Protein AF-A0A7W6N0M0-F1 (afdb_monomer)

Sequence (242 aa):
MKNCAFVLLFIIFCWGCSNMEVGVEEDVFSATGMNLPIEDLTVEDILLEGAPEELVRATKKVLGSRMGKILLRELKNRYPNGPFIRFHFFGKIDEDGEIVDEAGEMRYYGMGVIGYNRNALRLKTNEELLFHEFFHVFQTGDLKPQKSRNNELEAYLAQYIYGESKQTTIVNTEFTIALGVLANDLRKNSLTEKEMDLFYQNYNAALILLEIMPEYSGEGWYSIRLNKGENPFPNLMKLMKS

pLDDT: mean 81.69, std 21.71, range [24.55, 98.19]

Mean predicted aligned error: 10.37 Å

Nearest PDB structures (foldseek):
  4gf1-assembly1_A  TM=2.602E-01  e=2.338E-01  Bacillus cereus
  4gf1-assembly2_B  TM=2.367E-01  e=1.976E-01  Bacillus cereus
  4fxq-assembly2_B  TM=2.397E-01  e=7.574E-01  Bacillus cereus

Secondary structure (DSSP, 8-state):
------------------------------TTS----TT---STTTBPTT--HHHHHHHHHHHHSHHHHHHHHHHHHH--SS--BEEEE---B-TTS-B--SS--EEE-STTEEEE-HHHHH-TTHHHHHHHHHHHHHHHTTSPPP-BHHHHHHHHHHHHHH-SS---TTS-HHHHHHHHHHHHHHTSS---HHHHHHHHHHHHHHHHHHHTSGGGSSTT-B-PPP-TTS-S-HHHHHHHH-

Radius of gyration: 22.27 Å; Cα contacts (8 Å, |Δi|>4): 277; chains: 1; bounding box: 77×43×76 Å

Organism: NCBI:txid1472416

Foldseek 3Di:
DDDDDDDDDDDDDDDDDDDDPPDPPPPPPPPPQPPDPLPPDALFQAEDPPPDPLVNVLLVVLSVDPLSSLLSVLLCSVVVPTHFAYEDEDFDADPVRDTDDPFWAWDAFFRRYIYTYPRLSVDPVVSLRVQLNSLQCLVAPRDGDALELLSSLLSLLSSCLRDPVLDDGQADPVLSVLSVLLNVLVPDPDDDPVRLQVNLVSVVVSSVSQCPRPVSVDPRHDYDRDDPPDDSRVSSVVSVVD

Solvent-accessible surface area (backbone atoms only — not comparable to full-atom values): 14800 Å² total; per-residue (Å²): 140,78,92,78,84,83,81,85,81,83,82,78,83,82,80,76,94,74,80,84,75,86,70,80,76,76,77,77,73,70,91,76,66,80,84,72,60,94,83,72,79,53,62,69,51,42,39,37,89,86,58,54,69,57,57,53,53,23,48,50,54,34,53,71,35,75,69,40,32,51,52,54,47,56,46,35,68,76,41,73,92,44,41,59,36,41,74,43,83,70,58,49,63,49,99,86,71,45,78,68,64,89,64,52,43,70,45,59,63,24,64,39,32,34,35,34,29,73,49,24,63,68,41,95,59,35,34,39,56,49,48,27,38,53,42,48,41,65,73,45,46,63,43,63,69,71,54,38,46,53,58,51,53,40,29,51,41,48,26,48,69,70,33,87,81,66,74,56,92,89,60,58,72,70,51,49,51,44,42,52,54,53,54,55,59,69,70,45,96,71,72,53,72,71,53,44,56,49,48,47,51,50,51,52,50,42,48,53,55,43,50,74,34,79,93,51,52,50,92,79,50,46,74,81,87,71,59,97,91,60,77,83,44,62,61,58,55,51,60,77,74,107

Structure (mmCIF, N/CA/C/O backbone):
data_AF-A0A7W6N0M0-F1
#
_entry.id   AF-A0A7W6N0M0-F1
#
loop_
_atom_site.group_PDB
_atom_site.id
_atom_site.type_symbol
_atom_site.label_atom_id
_atom_site.label_alt_id
_atom_site.label_comp_id
_atom_site.label_asym_id
_atom_site.label_entity_id
_atom_site.label_seq_id
_atom_site.pdbx_PDB_ins_code
_atom_site.Cartn_x
_atom_site.Cartn_y
_atom_site.Cartn_z
_atom_site.occupancy
_atom_site.B_iso_or_equiv
_atom_site.auth_seq_id
_atom_site.auth_comp_id
_atom_site.auth_asym_id
_atom_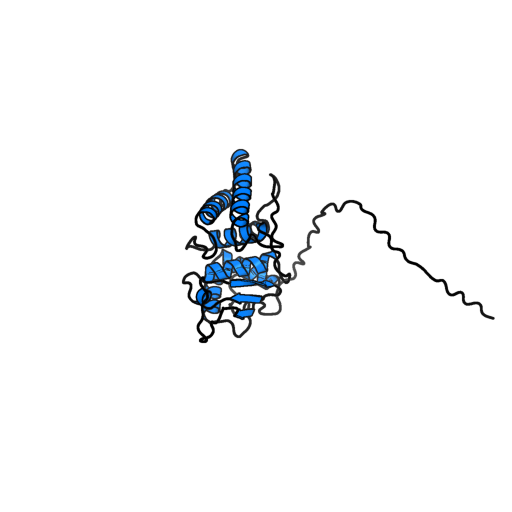site.auth_atom_id
_atom_site.pdbx_PDB_model_num
ATOM 1 N N . MET A 1 1 ? -53.516 3.480 -52.086 1.00 37.53 1 MET A N 1
ATOM 2 C CA . MET A 1 1 ? -52.543 2.448 -51.652 1.00 37.53 1 MET A CA 1
ATOM 3 C C . MET A 1 1 ? -51.170 3.108 -51.661 1.00 37.53 1 MET A C 1
ATOM 5 O O . MET A 1 1 ? -50.804 3.584 -52.718 1.00 37.53 1 MET A O 1
ATOM 9 N N . LYS A 1 2 ? -50.385 3.281 -50.600 1.00 39.28 2 LYS A N 1
ATOM 10 C CA . LYS A 1 2 ? -50.443 2.936 -49.175 1.00 39.28 2 LYS A CA 1
ATOM 11 C C . LYS A 1 2 ? -49.981 4.189 -48.408 1.00 39.28 2 LYS A C 1
ATOM 13 O O . LYS A 1 2 ? -49.024 4.828 -48.829 1.00 39.28 2 LYS A O 1
ATOM 18 N N . ASN A 1 3 ? -50.650 4.511 -47.305 1.00 38.16 3 ASN A N 1
ATOM 19 C CA . ASN A 1 3 ? -50.148 5.455 -46.311 1.00 38.16 3 ASN A CA 1
ATOM 20 C C . ASN A 1 3 ? -49.021 4.773 -45.529 1.00 38.16 3 ASN A C 1
ATOM 22 O O . ASN A 1 3 ? -49.251 3.701 -44.972 1.00 38.16 3 ASN A O 1
ATOM 26 N N . CYS A 1 4 ? -47.854 5.404 -45.432 1.00 36.34 4 CYS A N 1
ATOM 27 C CA . CYS A 1 4 ? -46.883 5.102 -44.384 1.00 36.34 4 CYS A CA 1
ATOM 28 C C . CYS A 1 4 ? -46.519 6.418 -43.701 1.00 36.34 4 CYS A C 1
ATOM 30 O O . CYS A 1 4 ? -45.754 7.223 -44.224 1.00 36.34 4 CYS A O 1
ATOM 32 N N . ALA A 1 5 ? -47.148 6.637 -42.548 1.00 34.03 5 ALA A N 1
ATOM 33 C CA . ALA A 1 5 ? -46.802 7.689 -41.612 1.00 34.03 5 ALA A CA 1
ATOM 34 C C . ALA A 1 5 ? -45.402 7.413 -41.045 1.00 34.03 5 ALA A C 1
ATOM 36 O O . ALA A 1 5 ? -45.162 6.343 -40.490 1.00 34.03 5 ALA A O 1
ATOM 37 N N . PHE A 1 6 ? -44.491 8.376 -41.176 1.00 34.56 6 PHE A N 1
ATOM 38 C CA . PHE A 1 6 ? -43.257 8.406 -40.399 1.00 34.56 6 PHE A CA 1
ATOM 39 C C . PHE A 1 6 ? -43.541 9.174 -39.108 1.00 34.56 6 PHE A C 1
ATOM 41 O O . PHE A 1 6 ? -43.734 10.388 -39.120 1.00 34.56 6 PHE A O 1
ATOM 48 N N . VAL A 1 7 ? -43.620 8.446 -37.997 1.00 37.78 7 VAL A N 1
ATOM 49 C CA . VAL A 1 7 ? -43.702 9.016 -36.650 1.00 37.78 7 VAL A CA 1
ATOM 50 C C . VAL A 1 7 ? -42.284 9.402 -36.228 1.00 37.78 7 VAL A C 1
ATOM 52 O O . VAL A 1 7 ? -41.438 8.532 -36.043 1.00 37.78 7 VAL A O 1
ATOM 55 N N . LEU A 1 8 ? -42.018 10.704 -36.089 1.00 32.09 8 LEU A N 1
ATOM 56 C CA . LEU A 1 8 ? -40.846 11.204 -35.368 1.00 32.09 8 LEU A CA 1
ATOM 57 C C . LEU A 1 8 ? -41.099 11.032 -33.866 1.00 32.09 8 LEU A C 1
ATOM 59 O O . LEU A 1 8 ? -41.954 11.715 -33.304 1.00 32.09 8 LEU A O 1
ATOM 63 N N . LEU A 1 9 ? -40.357 10.136 -33.216 1.00 28.52 9 LEU A N 1
ATOM 64 C CA . LEU A 1 9 ? -40.344 10.021 -31.760 1.00 28.52 9 LEU A CA 1
ATOM 65 C C . LEU A 1 9 ? -39.163 10.837 -31.210 1.00 28.52 9 LEU A C 1
ATOM 67 O O . LEU A 1 9 ? -38.008 10.433 -31.324 1.00 28.52 9 LEU A O 1
ATOM 71 N N . PHE A 1 10 ? -39.456 11.997 -30.623 1.00 29.19 10 PHE A N 1
ATOM 72 C CA . PHE A 1 10 ? -38.530 12.705 -29.741 1.00 29.19 10 PHE A CA 1
ATOM 73 C C . PHE A 1 10 ? -38.537 12.000 -28.382 1.00 29.19 10 PHE A C 1
ATOM 75 O O . PHE A 1 10 ? -39.545 12.043 -27.680 1.00 29.19 10 PHE A O 1
ATOM 82 N N . ILE A 1 11 ? -37.427 11.370 -27.993 1.00 34.09 11 ILE A N 1
ATOM 83 C CA . ILE A 1 11 ? -37.225 10.942 -26.604 1.00 34.09 11 ILE A CA 1
ATOM 84 C C . ILE A 1 11 ? -36.386 12.013 -25.913 1.00 34.09 11 ILE A C 1
ATOM 86 O O . ILE A 1 11 ? -35.167 12.071 -26.046 1.00 34.09 11 ILE A O 1
ATOM 90 N N . ILE A 1 12 ? -37.085 12.883 -25.190 1.00 33.19 12 ILE A N 1
ATOM 91 C CA . ILE A 1 12 ? -36.522 13.762 -24.170 1.00 33.19 12 ILE A CA 1
ATOM 92 C C . ILE A 1 12 ? -36.330 12.890 -22.927 1.00 33.19 12 ILE A C 1
ATOM 94 O O . ILE A 1 12 ? -37.309 12.524 -22.280 1.00 33.19 12 ILE A O 1
ATOM 98 N N . PHE A 1 13 ? -35.090 12.541 -22.582 1.00 27.55 13 PHE A N 1
ATOM 99 C CA . PHE A 1 13 ? -34.806 12.007 -21.251 1.00 27.55 13 PHE A CA 1
ATOM 100 C C . PHE A 1 13 ? -34.618 13.173 -20.280 1.00 27.55 13 PHE A C 1
ATOM 102 O O . PHE A 1 13 ? -33.526 13.705 -20.104 1.00 27.55 13 PHE A O 1
ATOM 109 N N . CYS A 1 14 ? -35.723 13.562 -19.647 1.00 27.94 14 CYS A N 1
ATOM 110 C CA . CYS A 1 14 ? -35.696 14.197 -18.339 1.00 27.94 14 CYS A CA 1
ATOM 111 C C . CYS A 1 14 ? -35.177 13.163 -17.331 1.00 27.94 14 CYS A C 1
ATOM 113 O O . CYS A 1 14 ? -35.873 12.188 -17.059 1.00 27.94 14 CYS A O 1
ATOM 115 N N . TRP A 1 15 ? -33.989 13.367 -16.766 1.00 28.75 15 TRP A N 1
ATOM 116 C CA . TRP A 1 15 ? -33.630 12.753 -15.487 1.00 28.75 15 TRP A CA 1
ATOM 117 C C . TRP A 1 15 ? -33.605 13.854 -14.437 1.00 28.75 15 TRP A C 1
ATOM 119 O O . TRP A 1 15 ? -32.764 14.750 -14.457 1.00 28.75 15 TRP A O 1
ATOM 129 N N . GLY A 1 16 ? -34.629 13.816 -13.588 1.00 24.55 16 GLY A N 1
ATOM 130 C CA . GLY A 1 16 ? -34.748 14.648 -12.407 1.00 24.55 16 GLY A CA 1
ATOM 131 C C . GLY A 1 16 ? -33.825 14.165 -11.295 1.00 24.55 16 GLY A C 1
ATOM 132 O O . GLY A 1 16 ? -33.469 12.992 -11.206 1.00 24.55 16 GLY A O 1
ATOM 133 N N . CYS A 1 17 ? -33.467 15.106 -10.432 1.00 33.44 17 CYS A N 1
ATOM 134 C CA . CYS A 1 17 ? -32.881 14.842 -9.133 1.00 33.44 17 CYS A CA 1
ATOM 135 C C . CYS A 1 17 ? -33.869 14.059 -8.257 1.00 33.44 17 CYS A C 1
ATOM 137 O O . CYS A 1 17 ? -34.920 14.589 -7.899 1.00 33.44 17 CYS A O 1
ATOM 139 N N . SER A 1 18 ? -33.492 12.851 -7.844 1.00 27.30 18 SER A N 1
ATOM 140 C CA . SER A 1 18 ? -33.951 12.250 -6.589 1.00 27.30 18 SER A CA 1
ATOM 141 C C . SER A 1 18 ? -33.005 11.123 -6.170 1.00 27.30 18 SER A C 1
ATOM 143 O O . SER A 1 18 ? -32.873 10.139 -6.887 1.00 27.30 18 SER A O 1
ATOM 145 N N . ASN A 1 19 ? -32.365 11.320 -5.015 1.00 28.20 19 ASN A N 1
ATOM 146 C CA . ASN A 1 19 ? 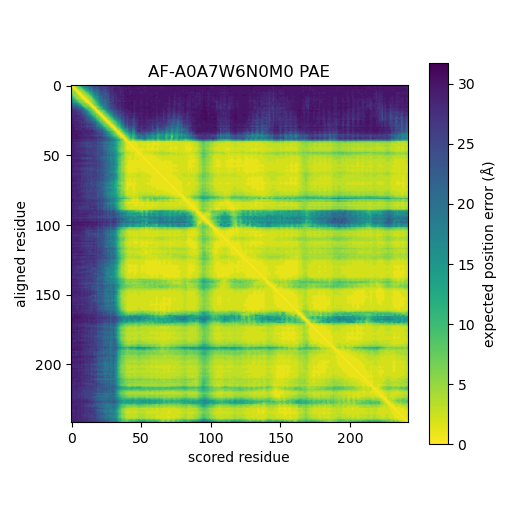-31.839 10.337 -4.063 1.00 28.20 19 ASN A CA 1
ATOM 147 C C . ASN A 1 19 ? -31.191 9.062 -4.624 1.00 28.20 19 ASN A C 1
ATOM 149 O O . ASN A 1 19 ? -31.863 8.064 -4.863 1.00 28.20 19 ASN A O 1
ATOM 153 N N . MET A 1 20 ? -29.858 9.055 -4.682 1.00 27.14 20 MET A N 1
ATOM 154 C CA . MET A 1 20 ? -29.100 7.807 -4.673 1.00 27.14 20 MET A CA 1
ATOM 155 C C . MET A 1 20 ? -28.929 7.380 -3.211 1.00 27.14 20 MET A C 1
ATOM 157 O O . MET A 1 20 ? -27.975 7.769 -2.540 1.00 27.14 20 MET A O 1
ATOM 161 N N . GLU A 1 21 ? -29.912 6.639 -2.695 1.00 27.66 21 GLU A N 1
ATOM 162 C CA . GLU A 1 21 ? -29.660 5.720 -1.587 1.00 27.66 21 GLU A CA 1
ATOM 163 C C . GLU A 1 21 ? -28.562 4.767 -2.062 1.00 27.66 21 GLU A C 1
ATOM 165 O O . GLU A 1 21 ? -28.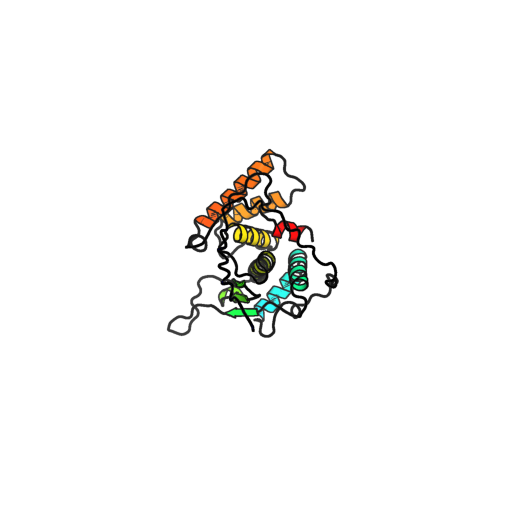718 4.075 -3.068 1.00 27.66 21 GLU A O 1
ATOM 170 N N . VAL A 1 22 ? -27.416 4.793 -1.385 1.00 32.69 22 VAL A N 1
ATOM 171 C CA . VAL A 1 22 ? -26.316 3.859 -1.619 1.00 32.69 22 VAL A CA 1
ATOM 172 C C . VAL A 1 22 ? -26.775 2.500 -1.095 1.00 32.69 22 VAL A C 1
ATOM 174 O O . VAL A 1 22 ? -26.506 2.118 0.041 1.00 32.69 22 VAL A O 1
ATOM 177 N N . GLY A 1 23 ? -27.552 1.801 -1.919 1.00 26.83 23 GLY A N 1
ATOM 178 C CA . GLY A 1 23 ? -27.756 0.372 -1.801 1.00 26.83 23 GLY A CA 1
ATOM 179 C C . GLY A 1 23 ? -26.425 -0.301 -2.095 1.00 26.83 23 GLY A C 1
ATOM 180 O O . GLY A 1 23 ? -25.856 -0.126 -3.169 1.00 26.83 23 GLY A O 1
ATOM 181 N N . VAL A 1 24 ? -25.911 -1.024 -1.107 1.00 34.94 24 VAL A N 1
ATOM 182 C CA . VAL A 1 24 ? -24.826 -1.982 -1.291 1.00 34.94 24 VAL A CA 1
ATOM 183 C C . VAL A 1 24 ? -25.324 -3.001 -2.313 1.00 34.94 24 VAL A C 1
ATOM 185 O O . VAL A 1 24 ? -26.137 -3.862 -1.980 1.00 34.94 24 VAL A O 1
ATOM 188 N N . GLU A 1 25 ? -24.884 -2.887 -3.565 1.00 30.25 25 GLU A N 1
ATOM 189 C CA . GLU A 1 25 ? -24.885 -4.042 -4.452 1.00 30.25 25 GLU A CA 1
ATOM 190 C C . GLU A 1 25 ? -23.876 -5.020 -3.848 1.00 30.25 25 GLU A C 1
ATOM 192 O O . GLU A 1 25 ? -22.661 -4.828 -3.909 1.00 30.25 25 GLU A O 1
ATOM 197 N N . GLU A 1 26 ? -24.397 -6.029 -3.150 1.00 32.31 26 GLU A N 1
ATOM 198 C CA . GLU A 1 26 ? -23.645 -7.237 -2.860 1.00 32.31 26 GLU A CA 1
ATOM 199 C C . GLU A 1 26 ? -23.231 -7.826 -4.209 1.00 32.31 26 GLU A C 1
ATOM 201 O O . GLU A 1 26 ? -24.021 -8.491 -4.881 1.00 32.31 26 GLU A O 1
ATOM 206 N N . ASP A 1 27 ? -21.989 -7.565 -4.614 1.00 34.47 27 ASP A N 1
ATOM 207 C CA . ASP A 1 27 ? -21.327 -8.360 -5.634 1.00 34.47 27 ASP A CA 1
ATOM 208 C C . ASP A 1 27 ? -21.371 -9.814 -5.157 1.00 34.47 27 ASP A C 1
ATOM 210 O O . ASP A 1 27 ? -20.613 -10.248 -4.280 1.00 34.47 27 ASP A O 1
ATOM 214 N N . VAL A 1 28 ? -22.307 -10.571 -5.726 1.00 31.50 28 VAL A N 1
ATOM 215 C CA . VAL A 1 28 ? -22.366 -12.021 -5.623 1.00 31.50 28 VAL A CA 1
ATOM 216 C C . VAL A 1 28 ? -21.084 -12.537 -6.267 1.00 31.50 28 VAL A C 1
ATOM 218 O O . VAL A 1 28 ? -21.008 -12.745 -7.477 1.00 31.50 28 VAL A O 1
ATOM 221 N N . PHE A 1 29 ? -20.049 -12.728 -5.447 1.00 34.12 29 PHE A N 1
ATOM 222 C CA . PHE A 1 29 ? -18.873 -13.507 -5.802 1.00 34.12 29 PHE A CA 1
ATOM 223 C C . PHE A 1 29 ? -19.368 -14.880 -6.260 1.00 34.12 29 PHE A C 1
ATOM 225 O O . PHE A 1 29 ? -19.738 -15.725 -5.443 1.00 34.12 29 PHE A O 1
ATOM 232 N N . SER A 1 30 ? -19.416 -15.108 -7.576 1.00 33.72 30 SER A N 1
ATOM 233 C CA . SER A 1 30 ? -19.707 -16.435 -8.102 1.00 33.72 30 SER A CA 1
ATOM 234 C C . SER A 1 30 ? -18.579 -17.354 -7.630 1.00 33.72 30 SER A C 1
ATOM 236 O O . SER A 1 30 ? -17.418 -17.191 -8.020 1.00 33.72 30 SER A O 1
ATOM 238 N N . ALA A 1 31 ? -18.921 -18.284 -6.742 1.00 34.56 31 ALA A N 1
ATOM 239 C CA . ALA A 1 31 ? -18.031 -19.266 -6.137 1.00 34.56 31 ALA A CA 1
ATOM 240 C C . ALA A 1 31 ? -17.631 -20.371 -7.136 1.00 34.56 31 ALA A C 1
ATOM 242 O O . ALA A 1 31 ? -17.785 -21.560 -6.871 1.00 34.56 31 ALA A O 1
ATOM 243 N N . THR A 1 32 ? -17.134 -19.976 -8.307 1.00 38.88 32 THR A N 1
ATOM 244 C CA . THR A 1 32 ? -16.586 -20.873 -9.338 1.00 38.88 32 THR A CA 1
ATOM 245 C C . THR A 1 32 ? -15.176 -20.479 -9.783 1.00 38.88 32 THR A C 1
ATOM 247 O O . THR A 1 32 ? -14.670 -21.009 -10.767 1.00 38.88 32 THR A O 1
ATOM 250 N N . GLY A 1 33 ? -14.500 -19.599 -9.037 1.00 38.56 33 GLY A N 1
ATOM 251 C CA . GLY A 1 33 ? -13.045 -19.476 -9.111 1.00 38.56 33 GLY A CA 1
ATOM 252 C C . GLY A 1 33 ? -12.406 -20.660 -8.389 1.00 38.56 33 GLY A C 1
ATOM 253 O O . GLY A 1 33 ? -12.741 -20.920 -7.235 1.00 38.56 33 GLY A O 1
ATOM 254 N N . MET A 1 34 ? -11.538 -21.414 -9.066 1.00 40.78 34 MET A N 1
ATOM 255 C CA . MET A 1 34 ? -10.774 -22.500 -8.447 1.00 40.78 34 MET A CA 1
ATOM 256 C C . MET A 1 34 ? -10.111 -21.995 -7.163 1.00 40.78 34 MET A C 1
ATOM 258 O O . MET A 1 34 ? -9.305 -21.070 -7.208 1.00 40.78 34 MET A O 1
ATOM 262 N N . ASN A 1 35 ? -10.427 -22.617 -6.027 1.00 46.28 35 ASN A N 1
ATOM 263 C CA . ASN A 1 35 ? -9.664 -22.432 -4.799 1.00 46.28 35 ASN A CA 1
ATOM 264 C C . ASN A 1 35 ? -8.274 -23.036 -5.018 1.00 46.28 35 ASN A C 1
ATOM 266 O O . ASN A 1 35 ? -8.067 -24.221 -4.758 1.00 46.28 35 ASN A O 1
ATOM 270 N N . LEU A 1 36 ? -7.336 -22.238 -5.530 1.00 51.00 36 LEU A N 1
ATOM 271 C CA . LEU A 1 36 ? -5.924 -22.592 -5.497 1.00 51.00 36 LEU A CA 1
ATOM 272 C C . LEU A 1 36 ? -5.535 -22.807 -4.026 1.00 51.00 36 LEU A C 1
ATOM 274 O O . LEU A 1 36 ? -5.790 -21.924 -3.192 1.00 51.00 36 LEU A O 1
ATOM 278 N N . PRO A 1 37 ? -4.952 -23.964 -3.673 1.00 55.12 37 PRO A N 1
ATOM 279 C CA . PRO A 1 37 ? -4.349 -24.147 -2.366 1.00 55.12 37 PRO A CA 1
ATOM 280 C C . PRO A 1 37 ? -3.359 -23.007 -2.096 1.00 55.12 37 PRO A C 1
ATOM 282 O O . PRO A 1 37 ? -2.641 -22.558 -2.986 1.00 55.12 37 PRO A O 1
ATOM 285 N N . ILE A 1 38 ? -3.296 -22.550 -0.843 1.00 54.66 38 ILE A N 1
ATOM 286 C CA . ILE A 1 38 ? -2.403 -21.470 -0.371 1.00 54.66 38 ILE A CA 1
ATOM 287 C C . ILE A 1 38 ? -0.916 -21.748 -0.709 1.00 54.66 38 ILE A C 1
ATOM 289 O O . ILE A 1 38 ? -0.071 -20.852 -0.656 1.00 54.66 38 ILE A O 1
ATOM 293 N N . GLU A 1 39 ? -0.557 -22.982 -1.047 1.00 59.41 39 GLU A N 1
ATOM 294 C CA . GLU A 1 39 ? 0.827 -23.413 -1.239 1.00 59.41 39 GLU A CA 1
ATOM 295 C C . GLU A 1 39 ? 1.357 -23.276 -2.677 1.00 59.41 39 GLU A C 1
ATOM 297 O O . GLU A 1 39 ? 2.574 -23.232 -2.828 1.00 59.41 39 GLU A O 1
ATOM 302 N N . ASP A 1 40 ? 0.506 -23.071 -3.692 1.00 76.00 40 ASP A N 1
ATOM 303 C CA . ASP A 1 40 ? 0.915 -23.228 -5.104 1.00 76.00 40 ASP A CA 1
ATOM 304 C C . ASP A 1 40 ? 1.209 -21.925 -5.868 1.00 76.00 40 ASP A C 1
ATOM 306 O O . ASP A 1 40 ? 1.632 -21.976 -7.018 1.00 76.00 40 ASP A O 1
ATOM 310 N N . LEU A 1 41 ? 0.999 -20.753 -5.261 1.00 90.06 41 LEU A N 1
ATOM 311 C CA . LEU A 1 41 ? 1.170 -19.481 -5.968 1.00 90.06 41 LEU A CA 1
ATOM 312 C C . LEU A 1 41 ? 2.653 -19.133 -6.155 1.00 90.06 41 LEU A C 1
ATOM 314 O O . LEU A 1 41 ? 3.377 -18.932 -5.171 1.00 90.06 41 LEU A O 1
ATOM 318 N N . THR A 1 42 ? 3.090 -18.998 -7.406 1.00 93.31 42 THR A N 1
ATOM 319 C CA . THR A 1 42 ? 4.459 -18.592 -7.743 1.00 93.31 42 THR A CA 1
ATOM 320 C C . THR A 1 42 ? 4.528 -17.134 -8.200 1.00 93.31 42 THR A C 1
ATOM 322 O O . THR A 1 42 ? 3.529 -16.419 -8.278 1.00 93.31 42 THR A O 1
ATOM 325 N N . VAL A 1 43 ? 5.740 -16.641 -8.472 1.00 95.56 43 VAL A N 1
ATOM 326 C CA . VAL A 1 43 ? 5.917 -15.276 -8.989 1.00 95.56 43 VAL A CA 1
ATOM 327 C C . VAL A 1 43 ? 5.394 -15.162 -10.417 1.00 95.56 43 VAL A C 1
ATOM 329 O O . VAL A 1 43 ? 4.822 -14.138 -10.780 1.00 95.56 43 VAL A O 1
ATOM 332 N N . GLU A 1 44 ? 5.566 -16.218 -11.204 1.00 94.62 44 GLU A N 1
ATOM 333 C CA . GLU A 1 44 ? 5.153 -16.329 -12.602 1.00 94.62 44 GLU A CA 1
ATOM 334 C C . GLU A 1 44 ? 3.623 -16.322 -12.754 1.00 94.62 44 GLU A C 1
ATOM 336 O O . GLU A 1 44 ? 3.103 -15.952 -13.804 1.00 94.62 44 GLU A O 1
ATOM 341 N N . ASP A 1 45 ? 2.886 -16.648 -11.687 1.00 94.06 45 ASP A N 1
ATOM 342 C CA . ASP A 1 45 ? 1.431 -16.501 -11.648 1.00 94.06 45 ASP A CA 1
ATOM 343 C C . ASP A 1 45 ? 0.962 -15.049 -11.519 1.00 94.06 45 ASP A C 1
ATOM 345 O O . ASP A 1 45 ? -0.214 -14.774 -11.783 1.00 94.06 45 ASP A O 1
ATOM 349 N N . ILE A 1 46 ? 1.847 -14.146 -11.078 1.00 96.06 46 ILE A N 1
ATOM 350 C CA . ILE A 1 46 ? 1.542 -12.761 -10.695 1.00 96.06 46 ILE A CA 1
ATOM 351 C C . ILE A 1 46 ? 2.179 -11.763 -11.661 1.00 96.06 46 ILE A C 1
ATOM 353 O O . ILE A 1 46 ? 1.497 -10.852 -12.138 1.00 96.06 46 ILE A O 1
ATOM 357 N N . LEU A 1 47 ? 3.472 -11.923 -11.951 1.00 97.38 47 LEU A N 1
ATOM 358 C CA . LEU A 1 47 ? 4.268 -10.988 -12.743 1.00 97.38 47 LEU A CA 1
ATOM 359 C C . LEU A 1 47 ? 4.372 -11.429 -14.201 1.00 97.38 47 LEU A C 1
ATOM 361 O O . LEU A 1 47 ? 4.670 -12.587 -14.487 1.00 97.38 47 LEU A O 1
ATOM 365 N N . LEU A 1 48 ? 4.189 -10.488 -15.125 1.00 95.94 48 LEU A N 1
ATOM 366 C CA . LEU A 1 48 ? 4.501 -10.702 -16.533 1.00 95.94 48 LEU A CA 1
ATOM 367 C C . LEU A 1 48 ? 6.017 -10.867 -16.726 1.00 95.94 48 LEU A C 1
ATOM 369 O O . LEU A 1 48 ? 6.829 -10.350 -15.951 1.00 95.94 48 LEU A O 1
ATOM 373 N N . GLU A 1 49 ? 6.393 -11.559 -17.804 1.00 92.69 49 GLU A N 1
ATOM 374 C CA . GLU A 1 49 ? 7.790 -11.685 -18.223 1.00 92.69 49 GLU A CA 1
ATOM 375 C C . GLU A 1 49 ? 8.463 -10.312 -18.385 1.00 92.69 49 GLU A C 1
ATOM 377 O O . GLU A 1 49 ? 7.840 -9.325 -18.784 1.00 92.69 49 GLU A O 1
ATOM 382 N N . GLY A 1 50 ? 9.761 -10.251 -18.078 1.00 92.19 50 GLY A N 1
ATOM 383 C CA . GLY A 1 50 ? 10.550 -9.017 -18.155 1.00 92.19 50 GLY A CA 1
ATOM 384 C C . GLY A 1 50 ? 10.511 -8.143 -16.896 1.00 92.19 50 GLY A C 1
ATOM 385 O O . GLY A 1 50 ? 11.073 -7.048 -16.906 1.00 92.19 50 GLY A O 1
ATOM 386 N N . ALA A 1 51 ? 9.893 -8.606 -15.804 1.00 96.56 51 ALA A N 1
ATOM 387 C CA . ALA A 1 51 ? 9.995 -7.941 -14.507 1.00 96.56 51 ALA A CA 1
ATOM 388 C C . ALA A 1 51 ? 11.467 -7.846 -14.031 1.00 96.56 51 ALA A C 1
ATOM 390 O O . ALA A 1 51 ? 12.199 -8.834 -14.132 1.00 96.56 51 ALA A O 1
ATOM 391 N N . PRO A 1 52 ? 11.909 -6.700 -13.469 1.00 96.44 52 PRO A N 1
ATOM 392 C CA . PRO A 1 52 ? 13.253 -6.562 -12.906 1.00 96.44 52 PRO A CA 1
ATOM 393 C C . PRO A 1 52 ? 13.535 -7.615 -11.834 1.00 96.44 52 PRO A C 1
ATOM 395 O O . PRO A 1 52 ? 12.674 -7.896 -10.995 1.00 96.44 52 PRO A O 1
ATOM 398 N N . GLU A 1 53 ? 14.753 -8.159 -11.805 1.00 97.31 53 GLU A N 1
ATOM 399 C CA . GLU A 1 53 ? 15.111 -9.233 -10.871 1.00 97.31 53 GLU A CA 1
ATOM 400 C C . GLU A 1 53 ? 14.908 -8.836 -9.401 1.00 97.31 53 GLU A C 1
ATOM 402 O O . GLU A 1 53 ? 14.507 -9.659 -8.577 1.00 97.31 53 GLU A O 1
ATOM 407 N N . GLU A 1 54 ? 15.152 -7.571 -9.054 1.00 97.50 54 GLU A N 1
ATOM 408 C CA . GLU A 1 54 ? 14.905 -7.022 -7.720 1.00 97.50 54 GLU A CA 1
ATOM 409 C C . GLU A 1 54 ? 13.430 -7.119 -7.326 1.00 97.50 54 GLU A C 1
ATOM 411 O O . GLU A 1 54 ? 13.133 -7.452 -6.179 1.00 97.50 54 GLU A O 1
ATOM 416 N N . LEU A 1 55 ? 12.517 -6.866 -8.268 1.00 97.75 55 LEU A N 1
ATOM 417 C CA . LEU A 1 55 ? 11.071 -6.912 -8.040 1.00 97.75 55 LEU A CA 1
ATOM 418 C C . LEU A 1 55 ? 10.538 -8.345 -8.072 1.00 97.75 55 LEU A C 1
ATOM 420 O O . LEU A 1 55 ? 9.627 -8.677 -7.314 1.00 97.75 55 LEU A O 1
ATOM 424 N N . VAL A 1 56 ? 11.165 -9.229 -8.853 1.00 98.06 56 VAL A N 1
ATOM 425 C CA . VAL A 1 56 ? 10.953 -10.681 -8.757 1.00 98.06 56 VAL A CA 1
ATOM 426 C C . VAL A 1 56 ? 11.327 -11.168 -7.353 1.00 98.06 56 VAL A C 1
ATOM 428 O O . VAL A 1 56 ? 10.520 -11.824 -6.695 1.00 98.06 56 VAL A O 1
ATOM 431 N N . ARG A 1 57 ? 12.517 -10.813 -6.843 1.00 97.88 57 ARG A N 1
ATOM 432 C CA . ARG A 1 57 ? 12.951 -11.166 -5.476 1.00 97.88 57 ARG A CA 1
ATOM 433 C C . ARG A 1 57 ? 12.035 -10.564 -4.409 1.00 97.88 57 ARG A C 1
ATOM 435 O O . ARG A 1 57 ? 11.675 -11.268 -3.468 1.00 97.88 57 ARG A O 1
ATOM 442 N N . ALA A 1 58 ? 11.631 -9.305 -4.564 1.00 97.75 58 ALA A N 1
ATOM 443 C CA . ALA A 1 58 ? 10.689 -8.648 -3.662 1.00 97.75 58 ALA A CA 1
ATOM 444 C C . ALA A 1 58 ? 9.334 -9.374 -3.634 1.00 97.75 58 ALA A C 1
ATOM 446 O O . ALA A 1 58 ? 8.826 -9.687 -2.561 1.00 97.75 58 ALA A O 1
ATOM 447 N N . THR A 1 59 ? 8.801 -9.757 -4.796 1.00 98.19 59 THR A N 1
ATOM 448 C CA . THR A 1 59 ? 7.547 -10.525 -4.895 1.00 98.19 59 THR A CA 1
ATOM 449 C C . THR A 1 59 ? 7.665 -11.889 -4.212 1.00 98.19 59 THR A C 1
ATOM 451 O O . THR A 1 59 ? 6.750 -12.293 -3.497 1.00 98.19 59 THR A O 1
ATOM 454 N N . LYS A 1 60 ? 8.818 -12.574 -4.326 1.00 96.94 60 LYS A N 1
ATOM 455 C CA . LYS A 1 60 ? 9.082 -13.814 -3.564 1.00 96.94 60 LYS A CA 1
ATOM 456 C C . LYS A 1 60 ? 9.010 -13.586 -2.056 1.00 96.94 60 LYS A C 1
ATOM 458 O O . LYS A 1 60 ? 8.424 -14.403 -1.352 1.00 96.94 60 LYS A O 1
ATOM 463 N N . LYS A 1 61 ? 9.566 -12.480 -1.547 1.00 96.69 61 LYS A N 1
ATOM 464 C CA . LYS A 1 61 ? 9.457 -12.131 -0.120 1.00 96.69 61 LYS A CA 1
ATOM 465 C C . LYS A 1 61 ? 8.008 -11.852 0.288 1.00 96.69 61 LYS A C 1
ATOM 467 O O . LYS A 1 61 ? 7.578 -12.326 1.337 1.00 96.69 61 LYS A O 1
ATOM 472 N N . VAL A 1 62 ? 7.243 -11.135 -0.542 1.00 97.31 62 VAL A N 1
ATOM 473 C CA . VAL A 1 62 ? 5.811 -10.886 -0.304 1.00 97.31 62 VAL A CA 1
ATOM 474 C C . VAL A 1 62 ? 5.046 -12.212 -0.191 1.00 97.31 62 VAL A C 1
ATOM 476 O O . VAL A 1 62 ? 4.364 -12.426 0.814 1.00 97.31 62 VAL A O 1
ATOM 479 N N . LEU A 1 63 ? 5.237 -13.135 -1.144 1.00 95.44 63 LEU A N 1
ATOM 480 C CA . LEU A 1 63 ? 4.666 -14.494 -1.123 1.00 95.44 63 LEU A CA 1
ATOM 481 C C . LEU A 1 63 ? 5.111 -15.325 0.092 1.00 95.44 63 LEU A C 1
ATOM 483 O O . LEU A 1 63 ? 4.370 -16.192 0.554 1.00 95.44 63 LEU A O 1
ATOM 487 N N . GLY A 1 64 ? 6.314 -15.072 0.613 1.00 93.62 64 GLY A N 1
ATOM 488 C CA . GLY A 1 64 ? 6.852 -15.740 1.799 1.00 93.62 64 GLY A CA 1
ATOM 489 C C . GLY A 1 64 ? 6.177 -15.331 3.112 1.00 93.62 64 GLY A C 1
ATOM 490 O O . GLY A 1 64 ? 6.287 -16.045 4.107 1.00 93.62 64 GLY A O 1
ATOM 491 N N . SER A 1 65 ? 5.454 -14.210 3.131 1.00 93.81 65 SER A N 1
ATOM 492 C CA . SER A 1 65 ? 4.703 -13.751 4.304 1.00 93.81 65 SER A CA 1
ATOM 493 C C . SER A 1 65 ? 3.251 -14.234 4.271 1.00 93.81 65 SER A C 1
ATOM 495 O O . SER A 1 65 ? 2.648 -14.353 3.205 1.00 93.81 65 SER A O 1
ATOM 497 N N . ARG A 1 66 ? 2.626 -14.420 5.442 1.00 92.31 66 ARG A N 1
ATOM 498 C CA . ARG A 1 66 ? 1.200 -14.785 5.514 1.00 92.31 66 ARG A CA 1
ATOM 499 C C . ARG A 1 66 ? 0.301 -13.734 4.848 1.00 92.31 66 ARG A C 1
ATOM 501 O O . ARG A 1 66 ? -0.537 -14.088 4.029 1.00 92.31 66 ARG A O 1
ATOM 508 N N . MET A 1 67 ? 0.474 -12.456 5.190 1.00 94.38 67 MET A N 1
ATOM 509 C CA . MET A 1 67 ? -0.381 -11.370 4.689 1.00 94.38 67 MET A CA 1
ATOM 510 C C . MET A 1 67 ? -0.175 -11.117 3.191 1.00 94.38 67 MET A C 1
ATOM 512 O O . MET A 1 67 ? -1.148 -10.986 2.455 1.00 94.38 67 MET A O 1
ATOM 516 N N . GLY A 1 68 ? 1.077 -11.108 2.726 1.00 95.88 68 GLY A N 1
ATOM 517 C CA . GLY A 1 68 ? 1.406 -10.959 1.308 1.00 95.88 68 GLY A CA 1
ATOM 518 C C . GLY A 1 68 ? 0.913 -12.122 0.459 1.00 95.88 68 GLY A C 1
ATOM 519 O O . GLY A 1 68 ? 0.373 -11.901 -0.621 1.00 95.88 68 GLY A O 1
ATOM 520 N N . LYS A 1 69 ? 0.994 -13.353 0.968 1.00 94.19 69 LYS A N 1
ATOM 521 C CA . LYS A 1 69 ? 0.434 -14.523 0.290 1.00 94.19 69 LYS A CA 1
ATOM 522 C C . LYS A 1 69 ? -1.084 -14.437 0.125 1.00 94.19 69 LYS A C 1
ATOM 524 O O . LYS A 1 69 ? -1.585 -14.707 -0.962 1.00 94.19 69 LYS A O 1
ATOM 529 N N . ILE A 1 70 ? -1.809 -14.038 1.173 1.00 94.75 70 ILE A N 1
ATOM 530 C CA . ILE A 1 70 ? -3.263 -13.825 1.097 1.00 94.75 70 ILE A CA 1
ATOM 531 C C . ILE A 1 70 ? -3.574 -12.736 0.062 1.00 94.75 70 ILE A C 1
ATOM 533 O O . ILE A 1 70 ? -4.396 -12.964 -0.820 1.00 94.75 70 ILE A O 1
ATOM 537 N N . LEU A 1 71 ? -2.873 -11.598 0.113 1.00 96.62 71 LEU A N 1
ATOM 538 C CA . LEU A 1 71 ? -3.066 -10.487 -0.824 1.00 96.62 71 LEU A CA 1
ATOM 539 C C . LEU A 1 71 ? -2.882 -10.932 -2.280 1.00 96.62 71 LEU A C 1
ATOM 541 O O . LEU A 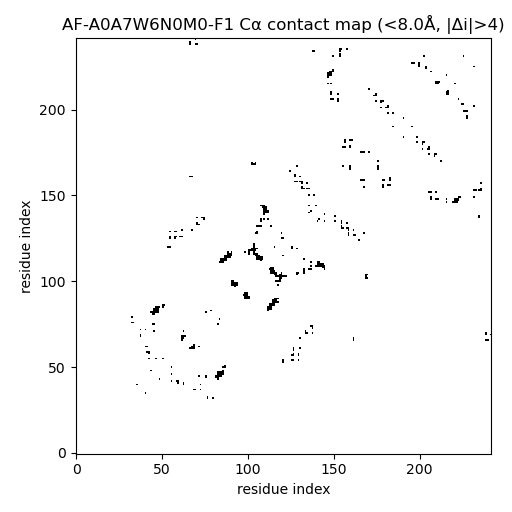1 71 ? -3.758 -10.713 -3.113 1.00 96.62 71 LEU A O 1
ATOM 545 N N . LEU A 1 72 ? -1.763 -11.591 -2.583 1.00 95.69 72 LEU A N 1
ATOM 546 C CA . LEU A 1 72 ? -1.455 -12.030 -3.943 1.00 95.69 72 LEU A CA 1
ATOM 547 C C . LEU A 1 72 ? -2.395 -13.139 -4.431 1.00 95.69 72 LEU A C 1
ATOM 549 O O . LEU A 1 72 ? -2.705 -13.183 -5.619 1.00 95.69 72 LEU A O 1
ATOM 553 N N . ARG A 1 73 ? -2.917 -13.981 -3.531 1.00 92.94 73 ARG A N 1
ATOM 554 C CA . ARG A 1 73 ? -3.977 -14.946 -3.856 1.00 92.94 73 ARG A CA 1
ATOM 555 C C . ARG A 1 73 ? -5.280 -14.245 -4.232 1.00 92.94 73 ARG A C 1
ATOM 557 O O . ARG A 1 73 ? -5.878 -14.603 -5.241 1.00 92.94 73 ARG A O 1
ATOM 564 N N . GLU A 1 74 ? -5.713 -13.247 -3.463 1.00 92.88 74 GLU A N 1
ATOM 565 C CA . GLU A 1 74 ? -6.921 -12.480 -3.798 1.00 92.88 74 GLU A CA 1
ATOM 566 C C . GLU A 1 74 ? -6.789 -11.798 -5.164 1.00 92.88 74 GLU A C 1
ATOM 568 O O . GLU A 1 74 ? -7.725 -11.809 -5.967 1.00 92.88 74 GLU A O 1
ATOM 573 N N . LEU A 1 75 ? -5.603 -11.267 -5.470 1.00 93.00 75 LEU A N 1
ATOM 574 C CA . LEU A 1 75 ? -5.320 -10.727 -6.794 1.00 93.00 75 LEU A CA 1
ATOM 575 C C . LEU A 1 75 ? -5.343 -11.813 -7.876 1.00 93.00 75 LEU A C 1
ATOM 577 O O . LEU A 1 75 ? -5.970 -11.616 -8.913 1.00 93.00 75 LEU A O 1
ATOM 581 N N . LYS A 1 76 ? -4.741 -12.984 -7.636 1.00 92.31 76 LYS A N 1
ATOM 582 C CA . LYS A 1 76 ? -4.784 -14.099 -8.591 1.00 92.31 76 LYS A CA 1
ATOM 583 C C . LYS A 1 76 ? -6.211 -14.570 -8.872 1.00 92.31 76 LYS A C 1
ATOM 585 O O . LYS A 1 76 ? -6.553 -14.831 -10.020 1.00 92.31 76 LYS A O 1
ATOM 590 N N . ASN A 1 77 ? -7.056 -14.628 -7.847 1.00 90.69 77 ASN A N 1
ATOM 591 C CA . ASN A 1 77 ? -8.464 -14.995 -7.991 1.00 90.69 77 ASN A CA 1
ATOM 592 C C . ASN A 1 77 ? -9.238 -13.975 -8.836 1.00 90.69 77 ASN A C 1
ATOM 594 O O . ASN A 1 77 ? -10.118 -14.357 -9.605 1.00 90.69 77 ASN A O 1
ATOM 598 N N . ARG A 1 78 ? -8.895 -12.685 -8.724 1.00 89.38 78 ARG A N 1
ATOM 599 C CA . ARG A 1 78 ? -9.445 -11.625 -9.579 1.00 89.38 78 ARG A CA 1
ATOM 600 C C . ARG A 1 78 ? -8.949 -11.730 -11.027 1.00 89.38 78 ARG A C 1
ATOM 602 O O . ARG A 1 78 ? -9.709 -11.428 -11.942 1.00 89.38 78 ARG A O 1
ATOM 609 N N . TYR A 1 79 ? -7.715 -12.191 -11.234 1.00 89.62 79 TYR A N 1
ATOM 610 C CA . TYR A 1 79 ? -7.062 -12.302 -12.543 1.00 89.62 79 TYR A CA 1
ATOM 611 C C . TYR A 1 79 ? -6.635 -13.750 -12.856 1.00 89.62 79 TYR A C 1
ATOM 613 O O . TYR A 1 79 ? -5.442 -14.065 -12.879 1.00 89.62 79 TYR A O 1
ATOM 621 N N . PRO A 1 80 ? -7.587 -14.665 -13.123 1.00 87.25 80 PRO A N 1
ATOM 622 C CA . PRO A 1 80 ? -7.282 -16.093 -13.237 1.00 87.25 80 PRO A CA 1
ATOM 623 C C . PRO A 1 80 ? -6.479 -16.458 -14.498 1.00 87.25 80 PRO A C 1
ATOM 625 O O . PRO A 1 80 ? -5.792 -17.478 -14.518 1.00 87.25 80 PRO A O 1
ATOM 628 N N . ASN A 1 81 ? -6.517 -15.627 -15.544 1.00 87.38 81 ASN A N 1
ATOM 629 C CA . ASN A 1 81 ? -6.018 -15.956 -16.887 1.00 87.38 81 ASN A CA 1
ATOM 630 C C . ASN A 1 81 ? -4.510 -15.695 -17.098 1.00 87.38 81 ASN A C 1
ATOM 632 O O . ASN A 1 81 ? -4.100 -15.277 -18.179 1.00 87.38 81 ASN A O 1
ATOM 636 N N . GLY A 1 82 ? -3.685 -15.959 -16.083 1.00 82.00 82 GLY A N 1
ATOM 637 C CA . GLY A 1 82 ? -2.227 -15.769 -16.132 1.00 82.00 82 GLY A CA 1
ATOM 638 C C . GLY A 1 82 ? -1.724 -14.612 -15.258 1.00 82.00 82 GLY A C 1
ATOM 639 O O . GLY A 1 82 ? -2.473 -14.147 -14.396 1.00 82.00 82 GLY A O 1
ATOM 640 N N . PRO A 1 83 ? -0.453 -14.202 -15.404 1.00 89.12 83 PRO A N 1
ATOM 641 C CA . PRO A 1 83 ? 0.090 -13.051 -14.691 1.00 89.12 83 PRO A CA 1
ATOM 642 C C . PRO A 1 83 ? -0.566 -11.745 -15.145 1.00 89.12 83 PRO A C 1
ATOM 644 O O . PRO A 1 83 ? -0.973 -11.608 -16.298 1.00 89.12 83 PRO A O 1
ATOM 647 N N . PHE A 1 84 ? -0.638 -10.767 -14.242 1.00 93.19 84 PHE A N 1
ATOM 648 C CA . PHE A 1 84 ? -1.360 -9.509 -14.476 1.00 93.19 84 PHE A CA 1
ATOM 649 C C . PHE A 1 84 ? -0.536 -8.253 -14.161 1.00 93.19 84 PHE A C 1
ATOM 651 O O . PHE A 1 84 ? -0.834 -7.181 -14.689 1.00 93.19 84 PHE A O 1
ATOM 658 N N . ILE A 1 85 ? 0.518 -8.365 -13.346 1.00 96.94 85 ILE A N 1
ATOM 659 C CA . ILE A 1 85 ? 1.371 -7.228 -12.990 1.00 96.94 85 ILE A CA 1
ATOM 660 C C . ILE A 1 85 ? 2.482 -7.048 -14.015 1.00 96.94 85 ILE A C 1
ATOM 662 O O . ILE A 1 85 ? 3.282 -7.953 -14.248 1.00 96.94 85 ILE A O 1
ATOM 666 N N . ARG A 1 86 ? 2.597 -5.837 -14.560 1.00 96.50 86 ARG A N 1
ATOM 667 C CA . ARG A 1 86 ? 3.744 -5.404 -15.364 1.00 96.50 86 ARG A CA 1
ATOM 668 C C . ARG A 1 86 ? 4.385 -4.163 -14.769 1.00 96.50 86 ARG A C 1
ATOM 670 O O . ARG A 1 86 ? 3.703 -3.315 -14.192 1.00 96.50 86 ARG A O 1
ATOM 677 N N . PHE A 1 87 ? 5.691 -4.039 -14.965 1.00 97.38 87 PHE A N 1
ATOM 678 C CA . PHE A 1 87 ? 6.462 -2.924 -14.436 1.00 97.38 87 PHE A CA 1
ATOM 679 C C . PHE A 1 87 ? 6.826 -1.908 -15.513 1.00 97.38 87 PHE A C 1
ATOM 681 O O . PHE A 1 87 ? 7.128 -2.267 -16.651 1.00 97.38 87 PHE A O 1
ATOM 688 N N . HIS A 1 88 ? 6.815 -0.632 -15.137 1.00 95.19 88 HIS A N 1
ATOM 689 C CA . HIS A 1 88 ? 7.209 0.480 -15.994 1.00 95.19 88 HIS A CA 1
ATOM 690 C C . HIS A 1 88 ? 8.245 1.353 -15.2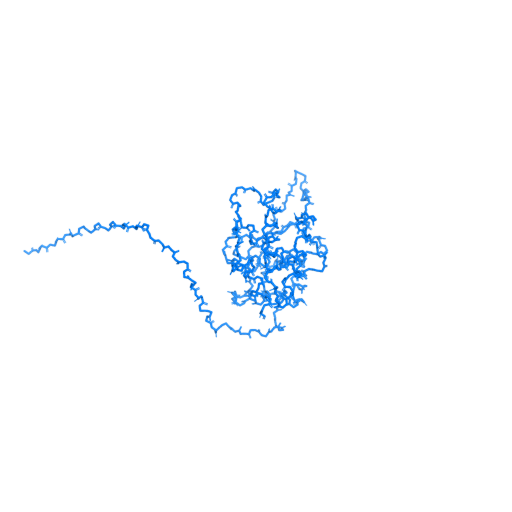84 1.00 95.19 88 HIS A C 1
ATOM 692 O O . HIS A 1 88 ? 8.025 1.797 -14.163 1.00 95.19 88 HIS A O 1
ATOM 698 N N . PHE A 1 89 ? 9.375 1.622 -15.929 1.00 92.50 89 PHE A N 1
ATOM 699 C CA . PHE A 1 89 ? 10.381 2.523 -15.378 1.00 92.50 89 PHE A CA 1
ATOM 700 C C . PHE A 1 89 ? 10.019 3.991 -15.664 1.00 92.50 89 PHE A C 1
ATOM 702 O O . PHE A 1 89 ? 9.802 4.329 -16.826 1.00 92.50 89 PHE A O 1
ATOM 709 N N . PHE A 1 90 ? 9.999 4.857 -14.639 1.00 88.88 90 PHE A N 1
ATOM 710 C CA . PHE A 1 90 ? 9.675 6.293 -14.779 1.00 88.88 90 PHE A CA 1
ATOM 711 C C . PHE A 1 90 ? 10.766 7.263 -14.284 1.00 88.88 90 PHE A C 1
ATOM 713 O O . PHE A 1 90 ? 10.505 8.460 -14.169 1.00 88.88 90 PHE A O 1
ATOM 720 N N . GLY A 1 91 ? 11.968 6.775 -13.959 1.00 77.94 91 GLY A N 1
ATOM 721 C CA . GLY A 1 91 ? 12.999 7.593 -13.309 1.00 77.94 91 GLY A CA 1
ATOM 722 C C . GLY A 1 91 ? 13.443 8.810 -14.125 1.00 77.94 91 GLY A C 1
ATOM 723 O O . GLY A 1 91 ? 13.419 8.800 -15.360 1.00 77.94 91 GLY A O 1
ATOM 724 N N . LYS A 1 92 ? 13.856 9.865 -13.417 1.00 74.69 92 LYS A N 1
ATOM 725 C CA . LYS A 1 92 ? 14.382 11.090 -14.027 1.00 74.69 92 LYS A CA 1
ATOM 726 C C . LYS A 1 92 ? 15.836 10.888 -14.436 1.00 74.69 92 LYS A C 1
ATOM 728 O O . LYS A 1 92 ? 16.649 10.419 -13.641 1.00 74.69 92 LYS A O 1
ATOM 733 N N . ILE A 1 93 ? 16.139 11.273 -15.668 1.00 72.00 93 ILE A N 1
ATOM 734 C CA . ILE A 1 93 ? 17.488 11.278 -16.223 1.00 72.00 93 ILE A CA 1
ATOM 735 C C . ILE A 1 93 ? 17.878 12.744 -16.425 1.00 72.00 93 ILE A C 1
ATOM 737 O O . ILE A 1 93 ? 17.070 13.509 -16.957 1.00 72.00 93 ILE A O 1
ATOM 741 N N . ASP A 1 94 ? 19.051 13.148 -15.949 1.00 75.12 94 ASP A N 1
ATOM 742 C CA . ASP A 1 94 ? 19.591 14.479 -16.220 1.00 75.12 94 ASP A CA 1
ATOM 743 C C . ASP A 1 94 ? 20.167 14.590 -17.642 1.00 75.12 94 ASP A C 1
ATOM 745 O O . ASP A 1 94 ? 20.107 13.661 -18.450 1.00 75.12 94 ASP A O 1
ATOM 749 N N . GLU A 1 95 ? 20.684 15.772 -17.976 1.00 77.69 95 GLU A N 1
ATOM 750 C CA . GLU A 1 95 ? 21.236 16.067 -19.303 1.00 77.69 95 GLU A CA 1
ATOM 751 C C . GLU A 1 95 ? 22.463 15.205 -19.646 1.00 77.69 95 GLU A C 1
ATOM 753 O O . GLU A 1 95 ? 22.738 14.984 -20.827 1.00 77.69 95 GLU A O 1
ATOM 758 N N . ASP A 1 96 ? 23.147 14.666 -18.632 1.00 79.00 96 ASP A N 1
ATOM 759 C CA . ASP A 1 96 ? 24.332 13.817 -18.770 1.00 79.00 96 ASP A CA 1
ATOM 760 C C . ASP A 1 96 ? 23.981 12.322 -18.883 1.00 79.00 96 ASP A C 1
ATOM 762 O O . ASP A 1 96 ? 24.859 11.477 -19.081 1.00 79.00 96 ASP A O 1
ATOM 766 N N . GLY A 1 97 ? 22.693 11.972 -18.813 1.00 68.62 97 GLY A N 1
ATOM 767 C CA . GLY A 1 97 ? 22.244 10.582 -18.854 1.00 68.62 97 GLY A CA 1
ATOM 768 C C . GLY A 1 97 ? 22.266 9.887 -17.488 1.00 68.62 97 GLY A C 1
ATOM 769 O O . GLY A 1 97 ? 22.030 8.674 -17.420 1.00 68.62 97 GLY A O 1
ATOM 770 N N . GLU A 1 98 ? 22.523 10.625 -16.407 1.00 72.69 98 GLU A N 1
ATOM 771 C CA . GLU A 1 98 ? 22.569 10.105 -15.047 1.00 72.69 98 GLU A CA 1
ATOM 772 C C . GLU A 1 98 ? 21.195 10.140 -14.382 1.00 72.69 98 GLU A C 1
ATOM 774 O O . GLU A 1 98 ? 20.330 10.964 -14.671 1.00 72.69 98 GLU A O 1
ATOM 779 N N . ILE A 1 99 ? 20.965 9.190 -13.477 1.00 66.50 99 ILE A N 1
ATOM 780 C CA . ILE A 1 99 ? 19.685 9.096 -12.773 1.00 66.50 99 ILE A CA 1
ATOM 781 C C . ILE A 1 99 ? 19.703 9.987 -11.540 1.00 66.50 99 ILE A C 1
ATOM 783 O O . ILE A 1 99 ? 20.512 9.773 -10.638 1.00 66.50 99 ILE A O 1
ATOM 787 N N . VAL A 1 100 ? 18.745 10.911 -11.475 1.00 72.38 100 VAL A N 1
ATOM 788 C CA . VAL A 1 100 ? 18.656 11.965 -10.449 1.00 72.38 100 VAL A CA 1
ATOM 789 C C . VAL A 1 100 ? 17.454 11.821 -9.516 1.00 72.38 100 VAL A C 1
ATOM 791 O O . VAL A 1 100 ? 17.018 12.784 -8.892 1.00 72.38 100 VAL A O 1
ATOM 794 N N . ASP A 1 101 ? 16.878 10.623 -9.414 1.00 71.69 101 ASP A N 1
ATOM 795 C CA . ASP A 1 101 ? 15.803 10.380 -8.454 1.00 71.69 101 ASP A CA 1
ATOM 796 C C . ASP A 1 101 ? 16.314 10.591 -7.014 1.00 71.69 101 ASP A C 1
ATOM 798 O O . ASP A 1 101 ? 17.367 10.074 -6.639 1.00 71.69 101 ASP A O 1
ATOM 802 N N . GLU A 1 102 ? 15.563 11.326 -6.190 1.00 72.56 102 GLU A N 1
ATOM 803 C CA . GLU A 1 102 ? 15.948 11.626 -4.801 1.00 72.56 102 GLU A CA 1
ATOM 804 C C . GLU A 1 102 ? 15.561 10.492 -3.839 1.00 72.56 102 GLU A C 1
ATOM 806 O O . GLU A 1 102 ? 16.332 10.117 -2.956 1.00 72.56 102 GLU A O 1
ATOM 811 N N . ALA A 1 103 ? 14.386 9.891 -4.044 1.00 82.56 103 ALA A N 1
ATOM 812 C CA . ALA A 1 103 ? 13.842 8.820 -3.213 1.00 82.56 103 ALA A CA 1
ATOM 813 C C . ALA A 1 103 ? 13.545 7.562 -4.037 1.00 82.56 103 ALA A C 1
ATOM 815 O O . ALA A 1 103 ? 13.411 7.609 -5.259 1.00 82.56 103 ALA A O 1
ATOM 816 N N . GLY A 1 104 ? 13.464 6.409 -3.370 1.00 87.44 104 GLY A N 1
ATOM 817 C CA . GLY A 1 104 ? 12.966 5.183 -3.988 1.00 87.44 104 GLY A CA 1
ATOM 818 C C . GLY A 1 104 ? 11.443 5.174 -4.006 1.00 87.44 104 GLY A C 1
ATOM 819 O O . GLY A 1 104 ? 10.826 5.225 -2.943 1.00 87.44 104 GLY A O 1
ATOM 820 N N . GLU A 1 105 ? 10.859 5.091 -5.201 1.00 89.56 105 GLU A N 1
ATOM 821 C CA . GLU A 1 105 ? 9.414 5.196 -5.411 1.00 89.56 105 GLU A CA 1
ATOM 822 C C . GLU A 1 105 ? 8.869 4.092 -6.323 1.00 89.56 105 GLU A C 1
ATOM 824 O O . GLU A 1 105 ? 9.473 3.735 -7.341 1.00 89.56 105 GLU A O 1
ATOM 829 N N . MET A 1 106 ? 7.680 3.601 -5.975 1.00 93.31 106 MET A N 1
ATOM 830 C CA . MET A 1 106 ? 6.820 2.803 -6.841 1.00 93.31 106 MET A CA 1
ATOM 831 C C . MET A 1 106 ? 5.430 3.433 -6.856 1.00 93.31 106 MET A C 1
ATOM 833 O O . MET A 1 106 ? 5.094 4.168 -5.931 1.00 93.31 106 MET A O 1
ATOM 837 N N . ARG A 1 107 ? 4.680 3.245 -7.947 1.00 92.88 107 ARG A N 1
ATOM 838 C CA . ARG A 1 107 ? 3.355 3.859 -8.122 1.00 92.88 107 ARG A CA 1
ATOM 839 C C . ARG A 1 107 ? 2.447 2.988 -8.977 1.00 92.88 107 ARG A C 1
ATOM 841 O O . ARG A 1 107 ? 2.784 2.697 -10.126 1.00 92.88 107 ARG A O 1
ATOM 848 N N . TYR A 1 108 ? 1.276 2.630 -8.479 1.00 95.25 108 TYR A N 1
ATOM 849 C CA . TYR A 1 108 ? 0.262 1.949 -9.266 1.00 95.25 108 TYR A CA 1
ATOM 850 C C . TYR A 1 108 ? -0.433 2.929 -10.225 1.00 95.25 108 TYR A C 1
ATOM 852 O O . TYR A 1 108 ? -0.851 4.021 -9.842 1.00 95.25 108 TYR A O 1
ATOM 860 N N . TYR A 1 109 ? -0.569 2.543 -11.495 1.00 92.81 109 TYR A N 1
ATOM 861 C CA . TYR A 1 109 ? -1.181 3.373 -12.543 1.00 92.81 109 TYR A CA 1
ATOM 862 C C . TYR A 1 109 ? -2.531 2.846 -13.048 1.00 92.81 109 TYR A C 1
ATOM 864 O O . TYR A 1 109 ? -3.146 3.479 -13.910 1.00 92.81 109 TYR A O 1
ATOM 872 N N . GLY A 1 110 ? -3.017 1.727 -12.507 1.00 92.06 110 GLY A N 1
ATOM 873 C CA . GLY A 1 110 ? -4.195 1.024 -13.018 1.00 92.06 110 GLY A CA 1
ATOM 874 C C . GLY A 1 110 ? -3.829 -0.109 -13.979 1.00 92.06 110 GLY A C 1
ATOM 875 O O . GLY A 1 110 ? -2.699 -0.196 -14.471 1.00 92.06 110 GLY A O 1
ATOM 876 N N . MET A 1 111 ? -4.800 -0.983 -14.254 1.00 91.06 111 MET A N 1
ATOM 877 C CA . MET A 1 111 ? -4.680 -2.111 -15.190 1.00 91.06 111 MET A CA 1
ATOM 878 C C . MET A 1 111 ? -3.425 -2.983 -14.979 1.00 91.06 111 MET A C 1
ATOM 880 O O . MET A 1 111 ? -2.773 -3.377 -15.952 1.00 91.06 111 MET A O 1
ATOM 884 N N . GLY A 1 112 ? -3.024 -3.219 -13.727 1.00 92.62 112 GLY A N 1
ATOM 885 C CA . GLY A 1 112 ? -1.845 -4.027 -13.391 1.00 92.62 112 GLY A CA 1
ATOM 886 C C . GLY A 1 112 ? -0.486 -3.368 -13.677 1.00 92.62 112 GLY A C 1
ATOM 887 O O . GLY A 1 112 ? 0.529 -4.059 -13.677 1.00 92.62 112 GLY A O 1
ATOM 888 N N . VAL A 1 113 ? -0.420 -2.056 -13.942 1.00 96.25 113 VAL A N 1
ATOM 889 C CA . VAL A 1 113 ? 0.855 -1.344 -14.157 1.00 96.25 113 VAL A CA 1
ATOM 890 C C . VAL A 1 113 ? 1.392 -0.773 -12.858 1.00 96.25 113 VAL A C 1
ATOM 892 O O . VAL A 1 113 ? 0.784 0.135 -12.294 1.00 96.25 113 VAL A O 1
ATOM 895 N N . ILE A 1 114 ? 2.580 -1.215 -12.452 1.00 96.94 114 ILE A N 1
ATOM 896 C CA . ILE A 1 114 ? 3.334 -0.601 -11.358 1.00 96.94 114 ILE A CA 1
ATOM 897 C C . ILE A 1 114 ? 4.558 0.116 -11.932 1.00 96.94 114 ILE A C 1
ATOM 899 O O . ILE A 1 114 ? 5.459 -0.485 -12.519 1.00 96.94 114 ILE A O 1
ATOM 903 N N . GLY A 1 115 ? 4.579 1.432 -11.772 1.00 95.44 115 GLY A N 1
ATOM 904 C CA . GLY A 1 115 ? 5.745 2.261 -12.004 1.00 95.44 115 GLY A CA 1
ATOM 905 C C . GLY A 1 115 ? 6.823 2.024 -10.962 1.00 95.44 115 GLY A C 1
ATOM 906 O O . GLY A 1 115 ? 6.495 1.835 -9.795 1.00 95.44 115 GLY A O 1
ATOM 907 N N . TYR A 1 116 ? 8.090 2.124 -11.343 1.00 93.94 116 TYR A N 1
ATOM 908 C CA . TYR A 1 116 ? 9.205 2.182 -10.402 1.00 93.94 116 TYR A CA 1
ATOM 909 C C . TYR A 1 116 ? 10.331 3.088 -10.910 1.00 93.94 116 TYR A C 1
ATOM 911 O O . TYR A 1 116 ? 10.479 3.321 -12.114 1.00 93.94 116 TYR A O 1
ATOM 919 N N . ASN A 1 117 ? 11.164 3.557 -9.985 1.00 90.94 117 ASN A N 1
ATOM 920 C CA . ASN A 1 117 ? 12.412 4.249 -10.294 1.00 90.94 117 ASN A CA 1
ATOM 921 C C . ASN A 1 117 ? 13.645 3.440 -9.841 1.00 90.94 117 ASN A C 1
ATOM 923 O O . ASN A 1 117 ? 13.523 2.397 -9.190 1.00 90.94 117 ASN A O 1
ATOM 927 N N . ARG A 1 118 ? 14.864 3.876 -10.201 1.00 88.62 118 ARG A N 1
ATOM 928 C CA . ARG A 1 118 ? 16.077 3.067 -9.942 1.00 88.62 118 ARG A CA 1
ATOM 929 C C . ARG A 1 118 ? 16.342 2.923 -8.444 1.00 88.62 118 ARG A C 1
ATOM 931 O O . ARG A 1 118 ? 16.799 1.869 -8.001 1.00 88.62 118 ARG A O 1
ATOM 938 N N . ASN A 1 119 ? 16.051 3.959 -7.663 1.00 88.69 119 ASN A N 1
ATOM 939 C CA . ASN A 1 119 ? 16.276 3.937 -6.223 1.00 88.69 119 ASN A CA 1
ATOM 940 C C . ASN A 1 119 ? 15.350 2.953 -5.509 1.00 88.69 119 ASN A C 1
ATOM 942 O O . ASN A 1 119 ? 15.802 2.295 -4.575 1.00 88.69 119 ASN A O 1
ATOM 946 N N . ALA A 1 120 ? 14.117 2.761 -5.990 1.00 91.06 120 ALA A N 1
ATOM 947 C CA . ALA A 1 120 ? 13.196 1.763 -5.449 1.00 91.06 120 ALA A CA 1
ATOM 948 C C . ALA A 1 120 ? 13.779 0.346 -5.512 1.00 91.06 120 ALA A C 1
ATOM 950 O O . ALA A 1 120 ? 13.650 -0.421 -4.562 1.00 91.06 120 ALA A O 1
ATOM 951 N N . LEU A 1 121 ? 14.490 0.015 -6.597 1.00 91.69 121 LEU A N 1
ATOM 952 C CA . LEU A 1 121 ? 15.143 -1.288 -6.755 1.00 91.69 121 LEU A CA 1
ATOM 953 C C . LEU A 1 121 ? 16.274 -1.520 -5.741 1.00 91.69 121 LEU A C 1
ATOM 955 O O . LEU A 1 121 ? 16.564 -2.661 -5.391 1.00 91.69 121 LEU A O 1
ATOM 959 N N . ARG A 1 122 ? 16.915 -0.442 -5.275 1.00 89.69 122 ARG A N 1
ATOM 960 C CA . ARG A 1 122 ? 18.069 -0.476 -4.362 1.00 89.69 122 ARG A CA 1
ATOM 961 C C . ARG A 1 122 ? 17.674 -0.448 -2.885 1.00 89.69 122 ARG A C 1
ATOM 963 O O . ARG A 1 122 ? 18.535 -0.664 -2.030 1.00 89.69 122 ARG A O 1
ATOM 970 N N . LEU A 1 123 ? 16.406 -0.176 -2.571 1.00 88.06 123 LEU A N 1
ATOM 971 C CA . LEU A 1 123 ? 15.919 -0.207 -1.195 1.00 88.06 123 LEU A CA 1
ATOM 972 C C . LEU A 1 123 ? 16.042 -1.625 -0.632 1.00 88.06 123 LEU A C 1
ATOM 974 O O . LEU A 1 123 ? 15.601 -2.597 -1.242 1.00 88.06 123 LEU A O 1
ATOM 978 N N . LYS A 1 124 ? 16.599 -1.744 0.578 1.00 88.69 124 LYS A N 1
ATOM 979 C CA . LYS A 1 124 ? 16.666 -3.034 1.290 1.00 88.69 124 LYS A CA 1
ATOM 980 C C . LYS A 1 124 ? 15.278 -3.604 1.605 1.00 88.69 124 LYS A C 1
ATOM 982 O O . LYS A 1 124 ? 15.154 -4.817 1.742 1.00 88.69 124 LYS A O 1
ATOM 987 N N . THR A 1 125 ? 14.292 -2.716 1.713 1.00 90.19 125 THR A N 1
ATOM 988 C CA . THR A 1 125 ? 12.881 -2.964 2.032 1.00 90.19 125 THR A CA 1
ATOM 989 C C . THR A 1 125 ? 11.977 -2.743 0.814 1.00 90.19 125 THR A C 1
ATOM 991 O O . THR A 1 125 ? 10.815 -2.364 0.954 1.00 90.19 125 THR A O 1
ATOM 994 N N . ASN A 1 126 ? 12.496 -2.933 -0.405 1.00 93.75 126 ASN A N 1
ATOM 995 C CA . ASN A 1 126 ? 11.718 -2.726 -1.627 1.00 93.75 126 ASN A CA 1
ATOM 996 C C . ASN A 1 126 ? 10.450 -3.600 -1.698 1.00 93.75 126 ASN A C 1
ATOM 998 O O . ASN A 1 126 ? 9.488 -3.214 -2.351 1.00 93.75 126 ASN A O 1
ATOM 1002 N N . GLU A 1 127 ? 10.411 -4.730 -0.991 1.00 96.19 127 GLU A N 1
ATOM 1003 C CA . GLU A 1 127 ? 9.223 -5.565 -0.827 1.00 96.19 127 GLU A CA 1
ATOM 1004 C C . GLU A 1 127 ? 8.096 -4.895 -0.042 1.00 96.19 127 GLU A C 1
ATOM 1006 O O . GLU A 1 127 ? 6.935 -5.163 -0.326 1.00 96.19 127 GLU A O 1
ATOM 1011 N N . GLU A 1 128 ? 8.406 -4.014 0.911 1.00 95.56 128 GLU A N 1
ATOM 1012 C CA . GLU A 1 128 ? 7.391 -3.282 1.677 1.00 95.56 128 GLU A CA 1
ATOM 1013 C C . GLU A 1 128 ? 6.726 -2.222 0.801 1.00 95.56 128 GLU A C 1
ATOM 1015 O O . GLU A 1 128 ? 5.505 -2.076 0.822 1.00 95.56 128 GLU A O 1
ATOM 1020 N N . LEU A 1 129 ? 7.520 -1.550 -0.035 1.00 94.62 129 LEU A N 1
ATOM 1021 C CA . LEU A 1 129 ? 7.008 -0.625 -1.040 1.00 94.62 129 LEU A CA 1
ATOM 1022 C C . LEU A 1 129 ? 6.232 -1.365 -2.140 1.00 94.62 129 LEU A C 1
ATOM 1024 O O . LEU A 1 129 ? 5.164 -0.932 -2.546 1.00 94.62 129 LEU A O 1
ATOM 1028 N N . LEU A 1 130 ? 6.710 -2.528 -2.584 1.00 97.38 130 LEU A N 1
ATOM 1029 C CA . LEU A 1 130 ? 5.984 -3.328 -3.568 1.00 97.38 130 LEU A CA 1
ATOM 1030 C C . LEU A 1 130 ? 4.665 -3.887 -3.006 1.00 97.38 130 LEU A C 1
ATOM 1032 O O . LEU A 1 130 ? 3.665 -3.937 -3.719 1.00 97.38 130 LEU A O 1
ATOM 1036 N N . PHE A 1 131 ? 4.639 -4.279 -1.728 1.00 97.88 131 PHE A N 1
ATOM 1037 C CA . PHE A 1 131 ? 3.412 -4.688 -1.043 1.00 97.88 131 PHE A CA 1
ATOM 1038 C C . PHE A 1 131 ? 2.375 -3.561 -1.034 1.00 97.88 131 PHE A C 1
ATOM 1040 O O . PHE A 1 131 ? 1.201 -3.825 -1.288 1.00 97.88 131 PHE A O 1
ATOM 1047 N N . HIS A 1 132 ? 2.806 -2.320 -0.780 1.00 96.88 132 HIS A N 1
ATOM 1048 C CA . HIS A 1 132 ? 1.944 -1.140 -0.856 1.00 96.88 132 HIS A CA 1
ATOM 1049 C C . HIS A 1 132 ? 1.265 -1.037 -2.229 1.00 96.88 132 HIS A C 1
ATOM 1051 O O . HIS A 1 132 ? 0.042 -0.939 -2.313 1.00 96.88 132 HIS A O 1
ATOM 1057 N N . GLU A 1 133 ? 2.028 -1.175 -3.314 1.00 97.06 133 GLU A N 1
ATOM 1058 C CA . GLU A 1 133 ? 1.461 -1.106 -4.665 1.00 97.06 133 GLU A CA 1
ATOM 1059 C C . GLU A 1 133 ? 0.539 -2.284 -4.994 1.00 97.06 133 GLU A C 1
ATOM 1061 O O . GLU A 1 133 ? -0.516 -2.091 -5.598 1.00 97.06 133 GLU A O 1
ATOM 1066 N N . PHE A 1 134 ? 0.870 -3.507 -4.563 1.00 97.88 134 PHE A N 1
ATOM 1067 C CA . PHE A 1 134 ? -0.053 -4.641 -4.685 1.00 97.88 134 PHE A CA 1
ATOM 1068 C C . PHE A 1 134 ? -1.362 -4.399 -3.935 1.00 97.88 134 PHE A C 1
ATOM 1070 O O . PHE A 1 134 ? -2.428 -4.800 -4.408 1.00 97.88 134 PHE A O 1
ATOM 1077 N N . PHE A 1 135 ? -1.300 -3.724 -2.788 1.00 97.69 135 PHE A N 1
ATOM 1078 C CA . PHE A 1 135 ? -2.487 -3.367 -2.031 1.00 97.69 135 PHE A CA 1
ATOM 1079 C C . PHE A 1 135 ? -3.359 -2.355 -2.787 1.00 97.69 135 PHE A C 1
ATOM 1081 O O . PHE A 1 135 ? -4.574 -2.543 -2.843 1.00 97.69 135 PHE A O 1
ATOM 1088 N N . HIS A 1 136 ? -2.767 -1.375 -3.477 1.00 97.25 136 HIS A N 1
ATOM 1089 C CA . HIS A 1 136 ? -3.512 -0.491 -4.388 1.00 97.25 136 HIS A CA 1
ATOM 1090 C C . HIS A 1 136 ? -4.214 -1.262 -5.511 1.00 97.25 136 HIS A C 1
ATOM 1092 O O . HIS A 1 136 ? -5.380 -0.982 -5.819 1.00 97.25 136 HIS A O 1
ATOM 1098 N N . VAL A 1 137 ? -3.567 -2.287 -6.083 1.00 96.12 137 VAL A N 1
ATOM 1099 C CA . VAL A 1 137 ? -4.224 -3.163 -7.076 1.00 96.12 137 VAL A CA 1
ATOM 1100 C C . VAL A 1 137 ? -5.385 -3.939 -6.454 1.00 96.12 137 VAL A C 1
ATOM 1102 O O . VAL A 1 137 ? -6.421 -4.150 -7.086 1.00 96.12 137 VAL A O 1
ATOM 1105 N N . PHE A 1 138 ? -5.264 -4.336 -5.190 1.00 95.50 138 PHE A N 1
ATOM 1106 C CA . PHE A 1 138 ? -6.341 -5.016 -4.476 1.00 95.50 138 PHE A CA 1
ATOM 1107 C C . PHE A 1 138 ? -7.526 -4.084 -4.201 1.00 95.50 138 PHE A C 1
ATOM 1109 O O . PHE A 1 138 ? -8.669 -4.485 -4.444 1.00 95.50 138 PHE A O 1
ATOM 1116 N N . GLN A 1 139 ? -7.263 -2.836 -3.804 1.00 94.44 139 GLN A N 1
ATOM 1117 C CA . GLN A 1 139 ? -8.288 -1.814 -3.572 1.00 94.44 139 GLN A CA 1
ATOM 1118 C C . GLN A 1 139 ? -9.047 -1.438 -4.851 1.00 94.44 139 GLN A C 1
ATOM 1120 O O . GLN A 1 139 ? -10.265 -1.291 -4.818 1.00 94.44 139 GLN A O 1
ATOM 1125 N N . THR A 1 140 ? -8.342 -1.266 -5.973 1.00 89.81 140 THR A N 1
ATOM 1126 C CA . THR A 1 140 ? -8.910 -0.609 -7.168 1.00 89.81 140 THR A CA 1
ATOM 1127 C C . THR A 1 140 ? -9.081 -1.523 -8.383 1.00 89.81 140 THR A C 1
ATOM 1129 O O . THR A 1 140 ? -9.807 -1.174 -9.314 1.00 89.81 140 THR A O 1
ATOM 1132 N N . GLY A 1 141 ? -8.473 -2.712 -8.379 1.00 86.94 141 GLY A N 1
ATOM 1133 C CA . GLY A 1 141 ? -8.501 -3.625 -9.521 1.00 86.94 141 GLY A CA 1
ATOM 1134 C C . GLY A 1 141 ? -7.927 -2.957 -10.769 1.00 86.94 141 GLY A C 1
ATOM 1135 O O . GLY A 1 141 ? -6.868 -2.338 -10.711 1.00 86.94 141 GLY A O 1
ATOM 1136 N N . ASP A 1 142 ? -8.641 -3.046 -11.893 1.00 84.31 142 ASP A N 1
ATOM 1137 C CA . ASP A 1 142 ? -8.204 -2.468 -13.171 1.00 84.31 142 ASP A CA 1
ATOM 1138 C C . ASP A 1 142 ? -8.405 -0.956 -13.271 1.00 84.31 142 ASP A C 1
ATOM 1140 O O . ASP A 1 142 ? -7.887 -0.325 -14.198 1.00 84.31 142 ASP A O 1
ATOM 1144 N N . LEU A 1 143 ? -9.140 -0.362 -12.329 1.00 87.25 143 LEU A N 1
ATOM 1145 C CA . LEU A 1 143 ? -9.414 1.064 -12.347 1.00 87.25 143 LEU A CA 1
ATOM 1146 C C . LEU A 1 143 ? -8.138 1.858 -12.082 1.00 87.25 143 LEU A C 1
ATOM 1148 O O . LEU A 1 143 ? -7.245 1.451 -11.337 1.00 87.25 143 LEU A O 1
ATOM 1152 N N . LYS A 1 144 ? -8.067 3.043 -12.688 1.00 85.81 144 LYS A N 1
ATOM 1153 C CA . LYS A 1 144 ? -7.016 4.000 -12.366 1.00 85.81 144 LYS A CA 1
ATOM 1154 C C . LYS A 1 144 ? -7.162 4.421 -10.896 1.00 85.81 144 LYS A C 1
ATOM 1156 O O . LYS A 1 144 ? -8.273 4.798 -10.508 1.00 85.81 144 LYS A O 1
ATOM 1161 N N . PRO A 1 145 ? -6.074 4.427 -10.107 1.00 86.00 145 PRO A N 1
ATOM 1162 C CA . PRO A 1 145 ? -6.121 4.898 -8.732 1.00 86.00 145 PRO A CA 1
ATOM 1163 C C . PRO A 1 145 ? -6.676 6.313 -8.644 1.00 86.00 145 PRO A C 1
ATOM 1165 O O . PRO A 1 145 ? -6.281 7.217 -9.389 1.00 86.00 145 PRO A O 1
ATOM 1168 N N . GLN A 1 146 ? -7.629 6.487 -7.737 1.00 89.69 146 GLN A N 1
ATOM 1169 C CA . GLN A 1 146 ? -8.158 7.796 -7.394 1.00 89.69 146 GLN A CA 1
ATOM 1170 C C . GLN A 1 146 ? -7.188 8.482 -6.436 1.00 89.69 146 GLN A C 1
ATOM 1172 O O . GLN A 1 146 ? -6.583 7.827 -5.592 1.00 89.69 146 GLN A O 1
ATOM 1177 N N . LYS A 1 147 ? -7.088 9.810 -6.523 1.00 94.00 147 LYS A N 1
ATOM 1178 C CA . LYS A 1 147 ? -6.331 10.642 -5.577 1.00 94.00 147 LYS A CA 1
ATOM 1179 C C . LYS A 1 147 ? -7.070 10.747 -4.229 1.00 94.00 147 LYS A C 1
ATOM 1181 O O . LYS A 1 147 ? -7.507 11.818 -3.812 1.00 94.00 147 LYS A O 1
ATOM 1186 N N . SER A 1 148 ? -7.273 9.606 -3.581 1.00 96.06 148 SER A N 1
ATOM 1187 C CA . SER A 1 148 ? -8.001 9.443 -2.324 1.00 96.06 148 SER A CA 1
ATOM 1188 C C . SER A 1 148 ? -7.009 9.273 -1.183 1.00 96.06 148 SER A C 1
ATOM 1190 O O . SER A 1 148 ? -6.330 8.250 -1.099 1.00 96.06 148 SER A O 1
ATOM 1192 N N . ARG A 1 149 ? -6.948 10.238 -0.260 1.00 96.75 149 ARG A N 1
ATOM 1193 C CA . ARG A 1 149 ? -6.078 10.118 0.926 1.00 96.75 149 ARG A CA 1
ATOM 1194 C C . ARG A 1 149 ? -6.522 8.985 1.849 1.00 96.75 149 ARG A C 1
ATOM 1196 O O . ARG A 1 149 ? -5.702 8.426 2.565 1.00 96.75 149 ARG A O 1
ATOM 1203 N N . ASN A 1 150 ? -7.802 8.616 1.806 1.00 96.88 150 ASN A N 1
ATOM 1204 C CA . ASN A 1 150 ? -8.328 7.451 2.512 1.00 96.88 150 ASN A CA 1
ATOM 1205 C C . ASN A 1 150 ? -7.703 6.151 1.989 1.00 96.88 150 ASN A C 1
ATOM 1207 O O . ASN A 1 150 ? -7.302 5.316 2.797 1.00 96.88 150 ASN A O 1
ATOM 1211 N N . ASN A 1 151 ? -7.574 6.010 0.664 1.00 96.19 151 ASN A N 1
ATOM 1212 C CA . ASN A 1 151 ? -6.969 4.821 0.058 1.00 96.19 151 ASN A CA 1
ATOM 1213 C C . ASN A 1 151 ? -5.475 4.744 0.378 1.00 96.19 151 ASN A C 1
ATOM 1215 O O . ASN A 1 151 ? -5.009 3.681 0.775 1.00 96.19 151 ASN A O 1
ATOM 1219 N N . GLU A 1 152 ? -4.759 5.870 0.280 1.00 96.38 152 GLU A N 1
ATOM 1220 C CA . GLU A 1 152 ? -3.336 5.948 0.641 1.00 96.38 152 GLU A CA 1
ATOM 1221 C C . GLU A 1 152 ? -3.102 5.636 2.119 1.00 96.38 152 GLU A C 1
ATOM 1223 O O . GLU A 1 152 ? -2.221 4.851 2.456 1.00 96.38 152 GLU A O 1
ATOM 1228 N N . LEU A 1 153 ? -3.915 6.198 3.021 1.00 96.94 153 LEU A N 1
ATOM 1229 C CA . LEU A 1 153 ? -3.827 5.895 4.448 1.00 96.94 153 LEU A CA 1
ATOM 1230 C C . LEU A 1 153 ? -4.052 4.401 4.716 1.00 96.94 153 LEU A C 1
ATOM 1232 O O . LEU A 1 153 ? -3.322 3.804 5.506 1.00 96.94 153 LEU A O 1
ATOM 1236 N N . GLU A 1 154 ? -5.035 3.787 4.056 1.00 97.75 154 GLU A N 1
ATOM 1237 C CA . GLU A 1 154 ? -5.284 2.351 4.172 1.00 97.75 154 GLU A CA 1
ATOM 1238 C C . GLU A 1 154 ? -4.108 1.517 3.630 1.00 97.75 154 GLU A C 1
ATOM 1240 O O . GLU A 1 154 ? -3.676 0.576 4.300 1.00 97.75 154 GLU A O 1
ATOM 1245 N N . ALA A 1 155 ? -3.544 1.882 2.475 1.00 96.62 155 ALA A N 1
ATOM 1246 C CA . ALA A 1 155 ? -2.392 1.206 1.876 1.00 96.62 155 ALA A CA 1
ATOM 1247 C C . ALA A 1 155 ? -1.129 1.334 2.741 1.00 96.62 155 ALA A C 1
ATOM 1249 O O . ALA A 1 155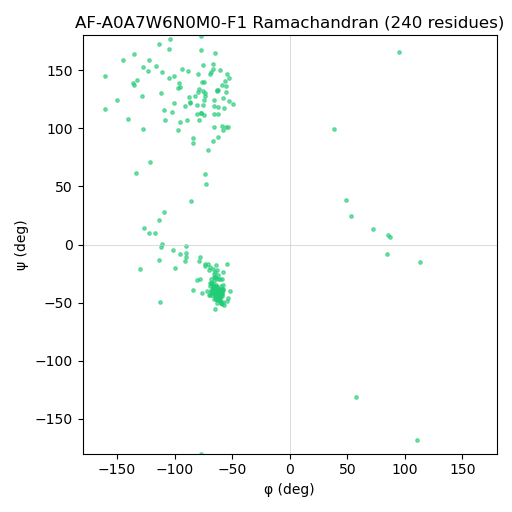 ? -0.437 0.344 2.989 1.00 96.62 155 ALA A O 1
ATOM 1250 N N . TYR A 1 156 ? -0.866 2.519 3.297 1.00 96.81 156 TYR A N 1
ATOM 1251 C CA . TYR A 1 156 ? 0.223 2.723 4.249 1.00 96.81 156 TYR A CA 1
ATOM 1252 C C . TYR A 1 156 ? 0.027 1.949 5.545 1.00 96.81 156 TYR A C 1
ATOM 1254 O O . TYR A 1 156 ? 0.991 1.400 6.077 1.00 96.81 156 TYR A O 1
ATOM 1262 N N . LEU A 1 157 ? -1.202 1.860 6.057 1.00 96.50 157 LEU A N 1
ATOM 1263 C CA . LEU A 1 157 ? -1.482 1.056 7.242 1.00 96.50 157 LEU A CA 1
ATOM 1264 C C . LEU A 1 157 ? -1.285 -0.439 6.961 1.00 96.50 157 LEU A C 1
ATOM 1266 O O . LEU A 1 157 ? -0.700 -1.145 7.785 1.00 96.50 157 LEU A O 1
ATOM 1270 N N . ALA A 1 158 ? -1.698 -0.912 5.783 1.00 96.56 158 ALA A N 1
ATOM 1271 C CA . ALA A 1 158 ? -1.448 -2.277 5.334 1.00 96.56 158 ALA A CA 1
ATOM 1272 C C . ALA A 1 158 ? 0.060 -2.562 5.227 1.00 96.56 158 ALA A C 1
ATOM 1274 O O . ALA A 1 158 ? 0.533 -3.554 5.785 1.00 96.56 158 ALA A O 1
ATOM 1275 N N . GLN A 1 159 ? 0.824 -1.662 4.597 1.00 95.62 159 GLN A N 1
ATOM 1276 C CA . GLN A 1 159 ? 2.286 -1.730 4.534 1.00 95.62 159 GLN A CA 1
ATOM 1277 C C . GLN A 1 159 ? 2.910 -1.729 5.932 1.00 95.62 159 GLN A C 1
ATOM 1279 O O . GLN A 1 159 ? 3.792 -2.536 6.201 1.00 95.62 159 GLN A O 1
ATOM 1284 N N . TYR A 1 160 ? 2.453 -0.867 6.843 1.00 94.62 160 TYR A N 1
ATOM 1285 C CA . TYR A 1 160 ? 2.975 -0.785 8.208 1.00 94.62 160 TYR A CA 1
ATOM 1286 C C . TYR A 1 160 ? 2.728 -2.075 8.999 1.00 94.62 160 TYR A C 1
ATOM 1288 O O . TYR A 1 160 ? 3.562 -2.495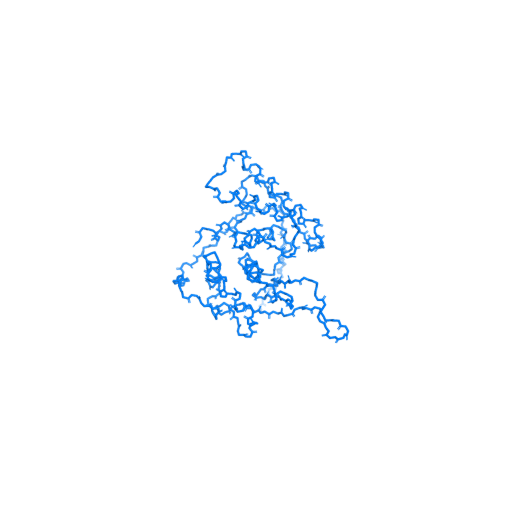 9.806 1.00 94.62 160 TYR A O 1
ATOM 1296 N N . ILE A 1 161 ? 1.577 -2.720 8.800 1.00 94.31 161 ILE A N 1
ATOM 1297 C CA . ILE A 1 161 ? 1.263 -4.007 9.428 1.00 94.31 161 ILE A CA 1
ATOM 1298 C C . ILE A 1 161 ? 2.127 -5.121 8.826 1.00 94.31 161 ILE A C 1
ATOM 1300 O O . ILE A 1 161 ? 2.663 -5.922 9.594 1.00 94.31 161 ILE A O 1
ATOM 1304 N N . TYR A 1 162 ? 2.290 -5.132 7.500 1.00 94.62 162 TYR A N 1
ATOM 1305 C CA . TYR A 1 162 ? 3.103 -6.095 6.756 1.00 94.62 162 TYR A CA 1
ATOM 1306 C C . TYR A 1 162 ? 4.604 -5.995 7.076 1.00 94.62 162 TYR A C 1
ATOM 1308 O O . TYR A 1 162 ? 5.220 -6.991 7.447 1.00 94.62 162 TYR A O 1
ATOM 1316 N N . GLY A 1 163 ? 5.186 -4.806 6.923 1.00 90.81 163 GLY A N 1
ATOM 1317 C CA . GLY A 1 163 ? 6.627 -4.574 6.928 1.00 90.81 163 GLY A CA 1
ATOM 1318 C C . GLY A 1 163 ? 7.238 -4.613 8.322 1.00 90.81 163 GLY A C 1
ATOM 1319 O O . GLY A 1 163 ? 6.667 -4.089 9.279 1.00 90.81 163 GLY A O 1
ATOM 1320 N N . GLU A 1 164 ? 8.416 -5.209 8.463 1.00 84.06 164 GLU A N 1
ATOM 1321 C CA . GLU A 1 164 ? 9.136 -5.261 9.740 1.00 84.06 164 GLU A CA 1
ATOM 1322 C C . GLU A 1 164 ? 9.838 -3.940 10.049 1.00 84.06 164 GLU A C 1
ATOM 1324 O O . GLU A 1 164 ? 9.969 -3.578 11.219 1.00 84.06 164 GLU A O 1
ATOM 1329 N N . SER A 1 165 ? 10.242 -3.197 9.012 1.00 79.00 165 SER A N 1
ATOM 1330 C CA . SER A 1 165 ? 11.038 -1.977 9.170 1.00 79.00 165 SER A CA 1
ATOM 1331 C C . SER A 1 165 ? 10.280 -0.862 9.894 1.00 79.00 165 SER A C 1
ATOM 1333 O O . SER A 1 165 ? 10.890 -0.008 10.539 1.00 79.00 165 SER A O 1
ATOM 1335 N N . LYS A 1 166 ? 8.943 -0.874 9.774 1.00 77.75 166 LYS A N 1
ATOM 1336 C CA . LYS A 1 166 ? 8.039 0.214 10.185 1.00 77.75 166 LYS A CA 1
ATOM 1337 C C . LYS A 1 166 ? 8.428 1.564 9.571 1.00 77.75 166 LYS A C 1
ATOM 1339 O O . LYS A 1 166 ? 8.092 2.606 10.126 1.00 77.75 166 LYS A O 1
ATOM 1344 N N . GLN A 1 167 ? 9.129 1.537 8.438 1.00 66.88 167 GLN A N 1
ATOM 1345 C CA . GLN A 1 167 ? 9.534 2.703 7.671 1.00 66.88 167 GLN A CA 1
ATOM 1346 C C . GLN A 1 167 ? 8.785 2.756 6.347 1.00 66.88 167 GLN A C 1
ATOM 1348 O O . GLN A 1 167 ? 8.456 1.754 5.718 1.00 66.88 167 GLN A O 1
ATOM 1353 N N . THR A 1 168 ? 8.556 3.979 5.913 1.00 63.72 168 THR A N 1
ATOM 1354 C CA . THR A 1 168 ? 7.810 4.325 4.713 1.00 63.72 168 THR A CA 1
ATOM 1355 C C . THR A 1 168 ? 8.579 5.483 4.097 1.00 63.72 168 THR A C 1
ATOM 1357 O O . THR A 1 168 ? 8.619 6.566 4.670 1.00 63.72 168 THR A O 1
ATOM 1360 N N . THR A 1 169 ? 9.266 5.245 2.979 1.00 60.94 169 THR A N 1
ATOM 1361 C CA . THR A 1 169 ? 10.257 6.186 2.417 1.00 60.94 169 THR A CA 1
ATOM 1362 C C . THR A 1 169 ? 9.672 7.525 1.970 1.00 60.94 169 THR A C 1
ATOM 1364 O O . THR A 1 169 ? 10.424 8.476 1.800 1.00 60.94 169 THR A O 1
ATOM 1367 N N . ILE A 1 170 ? 8.353 7.592 1.781 1.00 65.38 170 ILE A N 1
ATOM 1368 C CA . ILE A 1 170 ? 7.645 8.741 1.203 1.00 65.38 170 ILE A CA 1
ATOM 1369 C C . ILE A 1 170 ? 6.992 9.629 2.279 1.00 65.38 170 ILE A C 1
ATOM 1371 O O . ILE A 1 170 ? 6.717 10.794 2.027 1.00 65.38 170 ILE A O 1
ATOM 1375 N N . VAL A 1 171 ? 6.755 9.121 3.491 1.00 76.56 171 VAL A N 1
ATOM 1376 C CA . VAL A 1 171 ? 5.985 9.841 4.526 1.00 76.56 171 VAL A CA 1
ATOM 1377 C C . VAL A 1 171 ? 6.841 10.162 5.744 1.00 76.56 171 VAL A C 1
ATOM 1379 O O . VAL A 1 171 ? 7.826 9.489 6.046 1.00 76.56 171 VAL A O 1
ATOM 1382 N N . ASN A 1 172 ? 6.454 11.220 6.454 1.00 82.75 172 ASN A N 1
ATOM 1383 C CA . ASN A 1 172 ? 7.203 11.729 7.595 1.00 82.75 172 ASN A CA 1
ATOM 1384 C C . ASN A 1 172 ? 7.019 10.879 8.872 1.00 82.75 172 ASN A C 1
ATOM 1386 O O . ASN A 1 172 ? 6.120 10.044 8.988 1.00 82.75 172 ASN A O 1
ATOM 1390 N N . THR A 1 173 ? 7.867 11.137 9.870 1.00 88.31 173 THR A N 1
ATOM 1391 C CA . THR A 1 173 ? 7.856 10.434 11.163 1.00 88.31 173 THR A CA 1
ATOM 1392 C C . THR A 1 173 ? 6.523 10.547 11.905 1.00 88.31 173 THR A C 1
ATOM 1394 O O . THR A 1 173 ? 6.092 9.581 12.531 1.00 88.31 173 THR A O 1
ATOM 1397 N N . GLU A 1 174 ? 5.861 11.705 11.855 1.00 91.94 174 GLU A N 1
ATOM 1398 C CA . GLU A 1 174 ? 4.591 11.937 12.559 1.00 91.94 174 GLU A CA 1
ATOM 1399 C C . GLU A 1 174 ? 3.482 11.033 12.020 1.00 91.94 174 GLU A C 1
ATOM 1401 O O . GLU A 1 174 ? 2.737 10.421 12.788 1.00 91.94 174 GLU A O 1
ATOM 1406 N N . PHE A 1 175 ? 3.418 10.883 10.699 1.00 93.25 175 PHE A N 1
ATOM 1407 C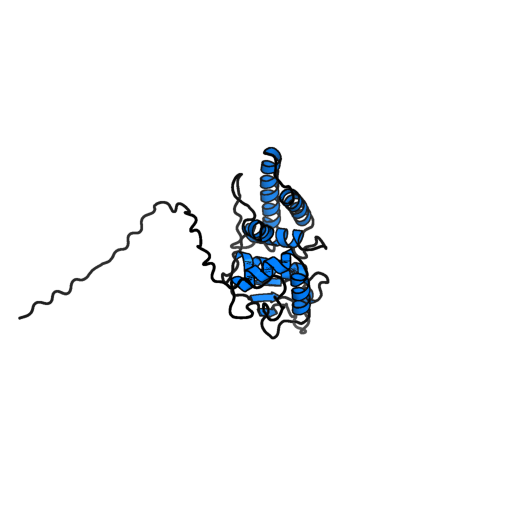 CA . PHE A 1 175 ? 2.472 9.986 10.060 1.00 93.25 175 PHE A CA 1
ATOM 1408 C C . PHE A 1 175 ? 2.765 8.524 10.399 1.00 93.25 175 PHE A C 1
ATOM 1410 O O . PHE A 1 175 ? 1.851 7.788 10.763 1.00 93.25 175 PHE A O 1
ATOM 1417 N N . THR A 1 176 ? 4.035 8.113 10.406 1.00 91.62 176 THR A N 1
ATOM 1418 C CA . THR A 1 176 ? 4.431 6.762 10.838 1.00 91.62 176 THR A CA 1
ATOM 1419 C C . THR A 1 176 ? 4.004 6.458 12.279 1.00 91.62 176 THR A C 1
ATOM 1421 O O . THR A 1 176 ? 3.562 5.345 12.576 1.00 91.62 176 THR A O 1
ATOM 1424 N N . ILE A 1 177 ? 4.081 7.440 13.184 1.00 92.88 177 ILE A N 1
ATOM 1425 C CA . ILE A 1 177 ? 3.573 7.299 14.558 1.00 92.88 177 ILE A CA 1
ATOM 1426 C C . ILE A 1 177 ? 2.052 7.098 14.549 1.00 92.88 177 ILE A C 1
ATOM 1428 O O . ILE A 1 177 ? 1.553 6.197 15.230 1.00 92.88 177 ILE A O 1
ATOM 1432 N N . ALA A 1 178 ? 1.317 7.880 13.753 1.00 95.12 178 ALA A N 1
ATOM 1433 C CA . ALA A 1 178 ? -0.132 7.738 13.619 1.00 95.12 178 ALA A CA 1
ATOM 1434 C C . ALA A 1 178 ? -0.536 6.349 13.084 1.00 95.12 178 ALA A C 1
ATOM 1436 O O . ALA A 1 178 ? -1.456 5.730 13.627 1.00 95.12 178 ALA A O 1
ATOM 1437 N N . LEU A 1 179 ? 0.194 5.808 12.099 1.00 95.56 179 LEU A N 1
ATOM 1438 C CA . LEU A 1 179 ? 0.001 4.434 11.611 1.00 95.56 179 LEU A CA 1
ATOM 1439 C C . LEU A 1 179 ? 0.193 3.402 12.728 1.00 95.56 179 LEU A C 1
ATOM 1441 O O . LEU A 1 179 ? -0.597 2.469 12.844 1.00 95.56 179 LEU A O 1
ATOM 1445 N N . GLY A 1 180 ? 1.205 3.583 13.582 1.00 94.44 180 GLY A N 1
ATOM 1446 C CA . GLY A 1 180 ? 1.447 2.707 14.729 1.00 94.44 180 GLY A CA 1
ATOM 1447 C C . GLY A 1 180 ? 0.287 2.679 15.725 1.00 94.44 180 GLY A C 1
ATOM 1448 O O . GLY A 1 180 ? -0.090 1.605 16.202 1.00 94.44 180 GLY A O 1
ATOM 1449 N N . VAL A 1 181 ? -0.316 3.838 16.006 1.00 95.69 181 VAL A N 1
ATOM 1450 C CA . VAL A 1 181 ? -1.503 3.938 16.871 1.00 95.69 181 VAL A CA 1
ATOM 1451 C C . VAL A 1 181 ? -2.688 3.197 16.249 1.00 95.69 181 VAL A C 1
ATOM 1453 O O . VAL A 1 181 ? -3.264 2.320 16.893 1.00 95.69 181 VAL A O 1
ATOM 1456 N N . LEU A 1 182 ? -2.989 3.470 14.976 1.00 96.12 182 LEU A N 1
ATOM 1457 C CA . LEU A 1 182 ? -4.082 2.818 14.248 1.00 96.12 182 LEU A CA 1
ATOM 1458 C C . LEU A 1 182 ? -3.892 1.297 14.154 1.00 96.12 182 LEU A C 1
ATOM 1460 O O . LEU A 1 182 ? -4.829 0.534 14.384 1.00 96.12 182 LEU A O 1
ATOM 1464 N N . ALA A 1 183 ? -2.669 0.838 13.878 1.00 94.44 183 ALA A N 1
ATOM 1465 C CA . ALA A 1 183 ? -2.343 -0.583 13.806 1.00 94.44 183 ALA A CA 1
ATOM 1466 C C . ALA A 1 183 ? -2.533 -1.291 15.155 1.00 94.44 183 ALA A C 1
ATOM 1468 O O . ALA A 1 183 ? -2.964 -2.444 15.192 1.00 94.44 183 ALA A O 1
ATOM 1469 N N . ASN A 1 184 ? -2.217 -0.622 16.268 1.00 93.69 184 ASN A N 1
ATOM 1470 C CA . ASN A 1 184 ? -2.437 -1.179 17.600 1.00 93.69 184 ASN A CA 1
ATOM 1471 C C . ASN A 1 184 ? -3.925 -1.314 17.925 1.00 93.69 184 ASN A C 1
ATOM 1473 O O . ASN A 1 184 ? -4.318 -2.334 18.490 1.00 93.69 184 ASN A O 1
ATOM 1477 N N . ASP A 1 185 ? -4.750 -0.341 17.535 1.00 92.94 185 ASP A N 1
ATOM 1478 C CA . ASP A 1 185 ? -6.199 -0.436 17.715 1.00 92.94 185 ASP A CA 1
ATOM 1479 C C . ASP A 1 185 ? -6.810 -1.554 16.853 1.00 92.94 185 ASP A C 1
ATOM 1481 O O . ASP A 1 185 ? -7.617 -2.329 17.363 1.00 92.94 185 ASP A O 1
ATOM 1485 N N . LEU A 1 186 ? -6.358 -1.736 15.604 1.00 90.44 186 LEU A N 1
ATOM 1486 C CA . LEU A 1 186 ? -6.820 -2.832 14.732 1.00 90.44 186 LEU A CA 1
ATOM 1487 C C . LEU A 1 186 ? -6.450 -4.238 15.229 1.00 90.44 186 LEU A C 1
ATOM 1489 O O . LEU A 1 186 ? -7.103 -5.213 14.862 1.00 90.44 186 LEU A O 1
ATOM 1493 N N . ARG A 1 187 ? -5.404 -4.374 16.051 1.00 88.38 187 ARG A N 1
ATOM 1494 C CA . ARG A 1 187 ? -5.010 -5.664 16.649 1.00 88.38 187 ARG A CA 1
ATOM 1495 C C . ARG A 1 187 ? -5.868 -6.056 17.850 1.00 88.38 187 ARG A C 1
ATOM 1497 O O . ARG A 1 187 ? -5.782 -7.199 18.299 1.00 88.38 187 ARG A O 1
ATOM 1504 N N . LYS A 1 188 ? -6.652 -5.131 18.409 1.00 87.12 188 LYS A N 1
ATOM 1505 C CA . LYS A 1 188 ? -7.535 -5.425 19.541 1.00 87.12 188 LYS A CA 1
ATOM 1506 C C . LYS A 1 188 ? -8.748 -6.220 19.054 1.00 87.12 188 LYS A C 1
ATOM 1508 O O . LYS A 1 188 ? -9.336 -5.908 18.027 1.00 87.12 188 LYS A O 1
ATOM 1513 N N . ASN A 1 189 ? -9.172 -7.209 19.843 1.00 76.44 189 ASN A N 1
ATOM 1514 C CA . ASN A 1 189 ? -10.370 -8.006 19.541 1.00 76.44 189 ASN A CA 1
ATOM 1515 C C . ASN A 1 189 ? -11.661 -7.167 19.553 1.00 76.44 189 ASN A C 1
ATOM 1517 O O . ASN A 1 189 ? -12.625 -7.500 18.870 1.00 76.44 189 ASN A O 1
ATOM 1521 N N . SER A 1 190 ? -11.689 -6.094 20.347 1.00 86.12 190 SER A N 1
ATOM 1522 C CA . SER A 1 190 ? -12.795 -5.139 20.430 1.00 86.12 190 SER A CA 1
ATOM 1523 C C . SER A 1 190 ? -12.305 -3.827 21.038 1.00 86.12 190 SER A C 1
ATOM 1525 O O . SER A 1 190 ? -11.492 -3.856 21.963 1.00 86.12 190 SER A O 1
ATOM 1527 N N . LEU A 1 191 ? -12.844 -2.700 20.574 1.00 87.81 191 LEU A N 1
ATOM 1528 C CA . LEU A 1 191 ? -12.641 -1.386 21.185 1.00 87.81 191 LEU A CA 1
ATOM 1529 C C . LEU A 1 191 ? -13.814 -1.062 22.114 1.00 87.81 191 LEU A C 1
ATOM 1531 O O . LEU A 1 191 ? -14.972 -1.299 21.764 1.00 87.81 191 LEU A O 1
ATOM 1535 N N . THR A 1 192 ? -13.530 -0.484 23.279 1.00 92.06 192 THR A N 1
ATOM 1536 C CA . THR A 1 192 ? -14.560 0.188 24.084 1.00 92.06 192 THR A CA 1
ATOM 1537 C C . THR A 1 192 ? -15.111 1.407 23.341 1.00 92.06 192 THR A C 1
ATOM 1539 O O . THR A 1 192 ? -14.498 1.907 22.402 1.00 92.06 192 THR A O 1
ATOM 1542 N N . GLU A 1 193 ? -16.252 1.940 23.778 1.00 90.56 193 GLU A N 1
ATOM 1543 C CA . GLU A 1 193 ? -16.838 3.149 23.184 1.00 90.56 193 GLU A CA 1
ATOM 1544 C C . GLU A 1 193 ? -15.849 4.326 23.130 1.00 90.56 193 GLU A C 1
ATOM 1546 O O . GLU A 1 193 ? -15.678 4.931 22.075 1.00 90.56 193 GLU A O 1
ATOM 1551 N N . LYS A 1 194 ? -15.132 4.588 24.228 1.00 92.00 194 LYS A N 1
ATOM 1552 C CA . LYS A 1 194 ? -14.128 5.657 24.290 1.00 92.00 194 LYS A CA 1
ATOM 1553 C C . LYS A 1 194 ? -12.943 5.405 23.353 1.00 92.00 194 LYS A C 1
ATOM 1555 O O . LYS A 1 194 ? -12.435 6.338 22.740 1.00 92.00 194 LYS A O 1
ATOM 1560 N N . GLU A 1 195 ? -12.474 4.162 23.266 1.00 93.56 195 GLU A N 1
ATOM 1561 C CA . GLU A 1 195 ? -11.394 3.801 22.339 1.00 93.56 195 GLU A CA 1
ATOM 1562 C C . GLU A 1 195 ? -11.840 3.913 20.887 1.00 93.56 195 GLU A C 1
ATOM 1564 O O . GLU A 1 195 ? -11.056 4.321 20.041 1.00 93.56 195 GLU A O 1
ATOM 1569 N N . MET A 1 196 ? -13.102 3.600 20.602 1.00 92.19 196 MET A N 1
ATOM 1570 C CA . MET A 1 196 ? -13.677 3.774 19.279 1.00 92.19 196 MET A CA 1
ATOM 1571 C C . MET A 1 196 ? -13.701 5.252 18.895 1.00 92.19 196 MET A C 1
ATOM 1573 O O . MET A 1 196 ? -13.237 5.598 17.815 1.00 92.19 196 MET A O 1
ATOM 1577 N N . ASP A 1 197 ? -14.147 6.138 19.786 1.00 92.31 197 ASP A N 1
ATOM 1578 C CA . ASP A 1 197 ? -14.134 7.580 19.523 1.00 92.31 197 ASP A CA 1
ATOM 1579 C C . ASP A 1 197 ? -12.701 8.092 19.266 1.00 92.31 197 ASP A C 1
ATOM 1581 O O . ASP A 1 197 ? -12.466 8.841 18.315 1.00 92.31 197 ASP A O 1
ATOM 1585 N N . LEU A 1 198 ? -11.722 7.630 20.056 1.00 94.19 198 LEU A N 1
ATOM 1586 C CA . LEU A 1 198 ? -10.302 7.940 19.847 1.00 94.19 198 LEU A CA 1
ATOM 1587 C C . LEU A 1 198 ? -9.767 7.384 18.522 1.00 94.19 198 LEU A C 1
ATOM 1589 O O . LEU A 1 198 ? -9.003 8.063 17.843 1.00 94.19 198 LEU A O 1
ATOM 1593 N N . PHE A 1 199 ? -10.184 6.185 18.122 1.00 94.62 199 PHE A N 1
ATOM 1594 C CA . PHE A 1 199 ? -9.782 5.576 16.859 1.00 94.62 199 PHE A CA 1
ATOM 1595 C C . PHE A 1 199 ? -10.202 6.435 15.655 1.00 94.62 199 PHE A C 1
ATOM 1597 O O . PHE A 1 199 ? -9.364 6.729 14.802 1.00 94.62 199 PHE A O 1
ATOM 1604 N N . TYR A 1 200 ? -11.445 6.934 15.613 1.00 94.75 200 TYR A N 1
ATOM 1605 C CA . TYR A 1 200 ? -11.883 7.842 14.537 1.00 94.75 200 TYR A CA 1
ATOM 1606 C C . TYR A 1 200 ? -11.189 9.210 14.596 1.00 94.75 200 TYR A C 1
ATOM 1608 O O . TYR A 1 200 ? -10.916 9.808 13.553 1.00 94.75 200 TYR A O 1
ATOM 1616 N N . GLN A 1 201 ? -10.861 9.714 15.790 1.00 94.81 201 GLN A N 1
ATOM 1617 C CA . GLN A 1 201 ? -10.055 10.934 15.925 1.00 94.81 201 GLN A CA 1
ATOM 1618 C C . GLN A 1 201 ? -8.645 10.734 15.359 1.00 94.81 201 GLN A C 1
ATOM 1620 O O . GLN A 1 201 ? -8.189 11.552 14.562 1.00 94.81 201 GLN A O 1
ATOM 1625 N N . ASN A 1 202 ? -7.989 9.623 15.700 1.00 95.81 202 ASN A N 1
ATOM 1626 C CA . ASN A 1 202 ? -6.658 9.275 15.202 1.00 95.81 202 ASN A CA 1
ATOM 1627 C C . ASN A 1 202 ? -6.661 9.036 13.687 1.00 95.81 202 ASN A C 1
ATOM 1629 O O . ASN A 1 202 ? -5.750 9.483 12.993 1.00 95.81 202 ASN A O 1
ATOM 1633 N N . TYR A 1 203 ? -7.708 8.399 13.159 1.00 96.50 203 TYR A N 1
ATOM 1634 C CA . TYR A 1 203 ? -7.908 8.228 11.721 1.00 96.50 203 TYR A CA 1
ATOM 1635 C C . TYR A 1 203 ? -7.978 9.576 10.999 1.00 96.50 203 TYR A C 1
ATOM 1637 O O . TYR A 1 203 ? -7.237 9.831 10.047 1.00 96.50 203 TYR A O 1
ATOM 1645 N N . ASN A 1 204 ? -8.834 10.477 11.486 1.00 95.56 204 ASN A N 1
ATOM 1646 C CA . ASN A 1 204 ? -8.980 11.799 10.896 1.00 95.56 204 ASN A CA 1
ATOM 1647 C C . ASN A 1 204 ? -7.697 12.636 11.050 1.00 95.56 204 ASN A C 1
ATOM 1649 O O . ASN A 1 204 ? -7.333 13.356 10.120 1.00 95.56 204 ASN A O 1
ATOM 1653 N N . ALA A 1 205 ? -6.968 12.505 12.159 1.00 94.94 205 ALA A N 1
ATOM 1654 C CA . ALA A 1 205 ? -5.666 13.144 12.334 1.00 94.94 205 ALA A CA 1
ATOM 1655 C C . ALA A 1 205 ? -4.633 12.636 11.312 1.00 94.94 205 ALA A C 1
ATOM 1657 O O . ALA A 1 205 ? -3.951 13.445 10.687 1.00 94.94 205 ALA A O 1
ATOM 1658 N N . ALA A 1 206 ? -4.568 11.325 11.064 1.00 96.25 206 ALA A N 1
ATOM 1659 C CA . ALA A 1 206 ? -3.675 10.751 10.056 1.00 96.25 206 ALA A CA 1
ATOM 1660 C C . ALA A 1 206 ? -3.985 11.273 8.639 1.00 96.25 206 ALA A C 1
ATOM 1662 O O . ALA A 1 206 ? -3.076 11.615 7.887 1.00 96.25 206 ALA A O 1
ATOM 1663 N N . LEU A 1 207 ? -5.265 11.425 8.291 1.00 96.62 207 LEU A N 1
ATOM 1664 C CA . LEU A 1 207 ? -5.671 12.050 7.028 1.00 96.62 207 LEU A CA 1
ATOM 1665 C C . LEU A 1 207 ? -5.237 13.525 6.925 1.00 96.62 207 LEU A C 1
ATOM 1667 O O . LEU A 1 207 ? -4.836 13.957 5.850 1.00 96.62 207 LEU A O 1
ATOM 1671 N N . ILE A 1 208 ? -5.293 14.297 8.021 1.00 95.00 208 ILE A N 1
ATOM 1672 C CA . ILE A 1 208 ? -4.793 15.688 8.043 1.00 95.00 208 ILE A CA 1
ATOM 1673 C C . ILE A 1 208 ? -3.281 15.720 7.788 1.00 95.00 208 ILE A C 1
ATOM 1675 O O . ILE A 1 208 ? -2.803 16.578 7.051 1.00 95.00 208 ILE A O 1
ATOM 1679 N N . LEU A 1 209 ? -2.529 14.770 8.350 1.00 94.75 209 LEU A N 1
ATOM 1680 C CA . LEU A 1 209 ? -1.091 14.667 8.099 1.00 94.75 209 LEU A CA 1
ATOM 1681 C C . LEU A 1 209 ? -0.789 14.404 6.617 1.00 94.75 209 LEU A C 1
ATOM 1683 O O . LEU A 1 209 ? 0.140 15.005 6.090 1.00 94.75 209 LEU A O 1
ATOM 1687 N N . LEU A 1 210 ? -1.585 13.582 5.922 1.00 93.88 210 LEU A N 1
ATOM 1688 C CA . LEU A 1 210 ? -1.453 13.433 4.466 1.00 93.88 210 LEU A CA 1
ATOM 1689 C C . LEU A 1 210 ? -1.819 14.723 3.721 1.00 93.88 210 LEU A C 1
ATOM 1691 O O . LEU A 1 210 ? -1.154 15.081 2.760 1.00 93.88 210 LEU A O 1
ATOM 1695 N N . GLU A 1 211 ? -2.849 15.456 4.146 1.00 93.62 211 GLU A N 1
ATOM 1696 C CA . GLU A 1 211 ? -3.283 16.690 3.466 1.00 93.62 211 GLU A CA 1
ATOM 1697 C C . GLU A 1 211 ? -2.208 17.773 3.383 1.00 93.62 211 GLU A C 1
ATOM 1699 O O . GLU A 1 211 ? -2.216 18.553 2.433 1.00 93.62 211 GLU A O 1
ATOM 1704 N N . ILE A 1 212 ? -1.292 17.816 4.349 1.00 91.62 212 ILE A N 1
ATOM 1705 C CA . ILE A 1 212 ? -0.207 18.803 4.383 1.00 91.62 212 ILE A CA 1
ATOM 1706 C C . ILE A 1 212 ? 1.065 18.335 3.660 1.00 91.62 212 ILE A C 1
ATOM 1708 O O . ILE A 1 212 ? 1.993 19.126 3.499 1.00 91.62 212 ILE A O 1
ATOM 1712 N N . MET A 1 213 ? 1.130 17.074 3.223 1.00 90.69 213 MET A N 1
ATOM 1713 C CA . MET A 1 213 ? 2.280 16.546 2.485 1.00 90.69 213 MET A CA 1
ATOM 1714 C C . MET A 1 213 ? 2.229 16.983 1.009 1.00 90.69 213 MET A C 1
ATOM 1716 O O . MET A 1 213 ? 1.173 16.865 0.375 1.00 90.69 213 MET A O 1
ATOM 1720 N N . PRO A 1 214 ? 3.337 17.470 0.417 1.00 89.12 214 PRO A N 1
ATOM 1721 C CA . PRO A 1 214 ? 3.388 17.894 -0.987 1.00 89.12 214 PRO A CA 1
ATOM 1722 C C . PRO A 1 214 ? 2.868 16.846 -1.983 1.00 89.12 214 PRO A C 1
ATOM 1724 O O . PRO A 1 214 ? 2.121 17.172 -2.906 1.00 89.12 214 PRO A O 1
ATOM 1727 N N . GLU A 1 215 ? 3.195 15.577 -1.757 1.00 87.19 215 GLU A N 1
ATOM 1728 C CA . GLU A 1 215 ? 2.831 14.431 -2.597 1.00 87.19 215 GLU A CA 1
ATOM 1729 C C . GLU A 1 215 ? 1.307 14.230 -2.666 1.00 87.19 215 GLU A C 1
ATOM 1731 O O . GLU A 1 215 ? 0.759 13.804 -3.689 1.00 87.19 215 GLU A O 1
ATOM 1736 N N . TYR A 1 216 ? 0.616 14.617 -1.591 1.00 91.56 216 TYR A N 1
ATOM 1737 C CA . TYR A 1 216 ? -0.798 14.357 -1.345 1.00 91.56 216 TYR A CA 1
ATOM 1738 C C . TYR A 1 216 ? -1.642 15.637 -1.266 1.00 91.56 216 TYR A C 1
ATOM 1740 O O . TYR A 1 216 ? -2.810 15.571 -0.896 1.00 91.56 216 TYR A O 1
ATOM 1748 N N . SER A 1 217 ? -1.108 16.814 -1.608 1.00 88.12 217 SER A N 1
ATOM 1749 C CA . SER A 1 217 ? -1.789 18.118 -1.438 1.00 88.12 217 SER A CA 1
ATOM 1750 C C . SER A 1 217 ? -2.179 18.820 -2.748 1.00 88.12 217 SER A C 1
ATOM 1752 O O . SER A 1 217 ? -2.819 19.869 -2.722 1.00 88.12 217 SER A O 1
ATOM 1754 N N . GLY A 1 218 ? -1.845 18.236 -3.904 1.00 87.88 218 GLY A N 1
ATOM 1755 C CA . GLY A 1 218 ? -2.144 18.802 -5.227 1.00 87.88 218 GLY A CA 1
ATOM 1756 C C . GLY A 1 218 ? -3.597 18.651 -5.711 1.00 87.88 218 GLY A C 1
ATOM 1757 O O . GLY A 1 218 ? -4.447 18.031 -5.073 1.00 87.88 218 GLY A O 1
ATOM 1758 N N . GLU A 1 219 ? -3.870 19.180 -6.907 1.00 91.38 219 GLU A N 1
ATOM 1759 C CA . GLU A 1 219 ? -5.199 19.155 -7.533 1.00 91.38 219 GLU A CA 1
ATOM 1760 C C . GLU A 1 219 ? -5.779 17.735 -7.657 1.00 91.38 219 GLU A C 1
ATOM 1762 O O . GLU A 1 219 ? -5.102 16.784 -8.072 1.00 91.38 219 GLU A O 1
ATOM 1767 N N . GLY A 1 220 ? -7.066 17.607 -7.326 1.00 91.94 220 GLY A N 1
ATOM 1768 C CA . GLY A 1 220 ? -7.831 16.365 -7.404 1.00 91.94 220 GLY A CA 1
ATOM 1769 C C . GLY A 1 220 ? -7.693 15.453 -6.185 1.00 91.94 220 GLY A C 1
ATOM 1770 O O . GLY A 1 220 ? -8.434 14.478 -6.102 1.00 91.94 220 GLY A O 1
ATOM 1771 N N . TRP A 1 221 ? -6.793 15.754 -5.242 1.00 96.25 221 TRP A N 1
ATOM 1772 C CA . TRP A 1 221 ? -6.717 15.019 -3.982 1.00 96.25 221 TRP A CA 1
ATOM 1773 C C . TRP A 1 221 ? -7.876 15.363 -3.047 1.00 96.25 221 TRP A C 1
ATOM 1775 O O . TRP A 1 221 ? -8.119 16.534 -2.746 1.00 96.25 221 TRP A O 1
ATOM 1785 N N . TYR A 1 222 ? -8.538 14.342 -2.510 1.00 95.88 222 TYR A N 1
ATOM 1786 C CA . TYR A 1 222 ? -9.644 14.504 -1.567 1.00 95.88 222 TYR A CA 1
ATOM 1787 C C . TYR A 1 222 ? -9.530 13.551 -0.372 1.00 95.88 222 TYR A C 1
ATOM 1789 O O . TYR A 1 222 ? -8.770 12.579 -0.387 1.00 95.88 222 TYR A O 1
ATOM 1797 N N . SER A 1 223 ? -10.299 13.866 0.668 1.00 95.56 223 SER A N 1
ATOM 1798 C CA . SER A 1 223 ? -10.418 13.074 1.890 1.00 95.56 223 SER A CA 1
ATOM 1799 C C . SER A 1 223 ? -11.889 12.972 2.269 1.00 95.56 223 SER A C 1
ATOM 1801 O O . SER A 1 223 ? -12.605 13.973 2.247 1.00 95.56 223 SER A O 1
ATOM 1803 N N . ILE A 1 224 ? -12.331 11.787 2.669 1.00 92.44 224 ILE A N 1
ATOM 1804 C CA . ILE A 1 224 ? -13.643 11.568 3.276 1.00 92.44 224 ILE A CA 1
ATOM 1805 C C . ILE A 1 224 ? -13.438 11.462 4.784 1.00 92.44 224 ILE A C 1
ATOM 1807 O O . ILE A 1 224 ? -12.665 10.632 5.262 1.00 92.44 224 ILE A O 1
ATOM 1811 N N . ARG A 1 225 ? -14.099 12.334 5.544 1.00 91.12 225 ARG A N 1
ATOM 1812 C CA . ARG A 1 225 ? -14.076 12.286 7.008 1.00 91.12 225 ARG A CA 1
ATOM 1813 C C . ARG A 1 225 ? -15.165 11.337 7.462 1.00 91.12 225 ARG A C 1
ATOM 1815 O O . ARG A 1 225 ? -16.324 11.543 7.121 1.00 91.12 225 ARG A O 1
ATOM 1822 N N . LEU A 1 226 ? -14.766 10.306 8.192 1.00 86.19 226 LEU A N 1
ATOM 1823 C CA . LEU A 1 226 ? -15.675 9.259 8.633 1.00 86.19 226 LEU A CA 1
ATOM 1824 C C . LEU A 1 226 ? -16.074 9.475 10.085 1.00 86.19 226 LEU A C 1
ATOM 1826 O O . LEU A 1 226 ? -15.265 9.923 10.909 1.00 86.19 226 LEU A O 1
ATOM 1830 N N . ASN A 1 227 ? -17.324 9.127 10.371 1.00 79.75 227 ASN A N 1
ATOM 1831 C CA . ASN A 1 227 ? -17.890 9.127 11.710 1.00 79.75 227 ASN A CA 1
ATOM 1832 C C . ASN A 1 227 ? -18.025 7.697 12.240 1.00 79.75 227 ASN A C 1
ATOM 1834 O O . ASN A 1 227 ? -17.912 6.707 11.517 1.00 79.75 227 ASN A O 1
ATOM 1838 N N . LYS A 1 228 ? -18.303 7.598 13.541 1.00 79.00 228 LYS A N 1
ATOM 1839 C CA . LYS A 1 228 ? -18.522 6.326 14.227 1.00 79.00 228 LYS A CA 1
ATOM 1840 C C . LYS A 1 228 ? -19.585 5.485 13.512 1.00 79.00 228 LYS A C 1
ATOM 1842 O O . LYS A 1 228 ? -20.721 5.923 13.362 1.00 79.00 228 LYS A O 1
ATOM 1847 N N . GLY A 1 229 ? -19.209 4.264 13.136 1.00 77.19 229 GLY A N 1
ATOM 1848 C CA . GLY A 1 229 ? -20.079 3.286 12.474 1.00 77.19 229 GLY A CA 1
ATOM 1849 C C . GLY A 1 229 ? -19.676 2.973 11.032 1.00 77.19 229 GLY A C 1
ATOM 1850 O O . GLY A 1 229 ? -20.103 1.952 10.500 1.00 77.19 229 GLY A O 1
ATOM 1851 N N . GLU A 1 230 ? -18.817 3.788 10.423 1.00 85.44 230 GLU A N 1
ATOM 1852 C CA . GLU A 1 230 ? -18.288 3.562 9.076 1.00 85.44 230 GLU A CA 1
ATOM 1853 C C . GLU A 1 230 ? -16.929 2.860 9.143 1.00 85.44 230 GLU A C 1
ATOM 1855 O O . GLU A 1 230 ? -16.073 3.247 9.927 1.00 85.44 230 GLU A O 1
ATOM 1860 N N . ASN A 1 231 ? -16.681 1.837 8.323 1.00 87.62 231 ASN A N 1
ATOM 1861 C CA . ASN A 1 231 ? -15.378 1.167 8.336 1.00 87.62 231 ASN A CA 1
ATOM 1862 C C . ASN A 1 231 ? -14.320 2.021 7.605 1.00 87.62 231 ASN A C 1
ATOM 1864 O O . ASN A 1 231 ? -14.414 2.138 6.383 1.00 87.62 231 ASN A O 1
ATOM 1868 N N . PRO A 1 232 ? -13.291 2.563 8.292 1.00 91.75 232 PRO A N 1
ATOM 1869 C CA . PRO A 1 232 ? -12.266 3.378 7.641 1.00 91.75 232 PRO A CA 1
ATOM 1870 C C . PRO A 1 232 ? -11.281 2.586 6.784 1.00 91.75 232 PRO A C 1
ATOM 1872 O O . PRO A 1 232 ? -10.582 3.188 5.970 1.00 91.75 232 PRO A O 1
ATOM 1875 N N . PHE A 1 233 ? -11.215 1.263 6.975 1.00 95.06 233 PHE A N 1
ATOM 1876 C CA . PHE A 1 233 ? -10.255 0.375 6.322 1.00 95.06 233 PHE A CA 1
ATOM 1877 C C . PHE A 1 233 ? -10.943 -0.885 5.758 1.00 95.06 233 PHE A C 1
ATOM 1879 O O . PHE A 1 233 ? -10.679 -2.008 6.207 1.00 95.06 233 PHE A O 1
ATOM 1886 N N . PRO A 1 234 ? -11.887 -0.740 4.810 1.00 93.88 234 PRO A N 1
ATOM 1887 C CA . PRO A 1 234 ? -12.675 -1.858 4.298 1.00 93.88 234 PRO A CA 1
ATOM 1888 C C . PRO A 1 234 ? -11.838 -2.961 3.636 1.00 93.88 234 PRO A C 1
ATOM 1890 O O . PRO A 1 234 ? -12.085 -4.145 3.885 1.00 93.88 234 PRO A O 1
ATOM 1893 N N . ASN A 1 235 ? -10.826 -2.604 2.847 1.00 95.56 235 ASN A N 1
ATOM 1894 C CA . ASN A 1 235 ? -9.984 -3.555 2.124 1.00 95.56 235 ASN A CA 1
ATOM 1895 C C . ASN A 1 235 ? -8.989 -4.237 3.061 1.00 95.56 235 ASN A C 1
ATOM 1897 O O . ASN A 1 235 ? -8.818 -5.454 3.004 1.00 95.56 235 ASN A O 1
ATOM 1901 N N . LEU A 1 236 ? -8.379 -3.489 3.978 1.00 95.75 236 LEU A N 1
ATOM 1902 C CA . LEU A 1 236 ? -7.454 -4.054 4.956 1.00 95.75 236 LEU A CA 1
ATOM 1903 C C . LEU A 1 236 ? -8.185 -5.026 5.886 1.00 95.75 236 LEU A C 1
ATOM 1905 O O . LEU A 1 236 ? -7.698 -6.128 6.131 1.00 95.75 236 LEU A O 1
ATOM 1909 N N . MET A 1 237 ? -9.392 -4.673 6.336 1.00 91.31 237 MET A N 1
ATOM 1910 C CA . MET A 1 237 ? -10.215 -5.571 7.149 1.00 91.31 237 MET A CA 1
ATOM 1911 C C . MET A 1 237 ? -10.646 -6.822 6.379 1.00 91.31 237 MET A C 1
ATOM 1913 O O . MET A 1 237 ? -10.697 -7.901 6.969 1.00 91.31 237 MET A O 1
ATOM 1917 N N . LYS A 1 238 ? -10.932 -6.708 5.073 1.00 91.81 238 LYS A N 1
ATOM 1918 C CA . LYS A 1 238 ? -11.180 -7.870 4.206 1.00 91.81 238 LYS A CA 1
ATOM 1919 C C . LYS A 1 238 ? -9.941 -8.766 4.129 1.00 91.81 238 LYS A C 1
ATOM 1921 O O . LYS A 1 238 ? -10.044 -9.972 4.348 1.00 91.81 238 LYS A O 1
ATOM 1926 N N . LEU A 1 239 ? -8.770 -8.175 3.898 1.00 92.75 239 LEU A N 1
ATOM 1927 C CA . LEU A 1 239 ? -7.504 -8.894 3.789 1.00 92.75 239 LEU A CA 1
ATOM 1928 C C . LEU A 1 239 ? -7.134 -9.622 5.092 1.00 92.75 239 LEU A C 1
ATOM 1930 O O . LEU A 1 239 ? -6.729 -10.778 5.056 1.00 92.75 239 LEU A O 1
ATOM 1934 N N . MET A 1 240 ? -7.314 -8.978 6.248 1.00 87.81 240 MET A N 1
ATOM 1935 C CA . MET A 1 240 ? -6.9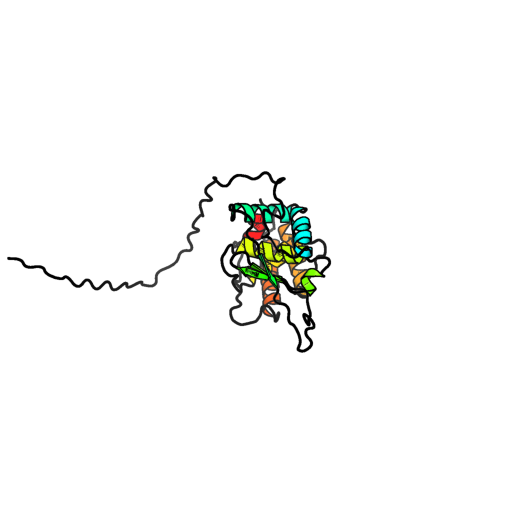88 -9.557 7.560 1.00 87.81 240 MET A CA 1
ATOM 1936 C C . MET A 1 240 ? -7.914 -10.711 7.981 1.00 87.81 240 MET A C 1
ATOM 1938 O O . MET A 1 240 ? -7.551 -11.482 8.870 1.00 87.81 240 MET A O 1
ATOM 1942 N N . LYS A 1 241 ? -9.101 -10.827 7.370 1.00 83.38 241 LYS A N 1
ATOM 1943 C CA . LYS A 1 241 ? -10.087 -11.889 7.638 1.00 83.38 241 LYS A CA 1
ATOM 1944 C C . LYS A 1 241 ? -10.000 -13.084 6.673 1.00 83.38 241 LYS A C 1
ATOM 1946 O O . LYS A 1 241 ? -10.714 -14.059 6.898 1.00 83.38 241 LYS A O 1
ATOM 1951 N N . SER A 1 242 ? -9.187 -12.988 5.617 1.00 76.19 242 SER A N 1
ATOM 1952 C CA . SER A 1 242 ? -9.055 -13.988 4.535 1.00 76.19 242 SER A CA 1
ATOM 1953 C C . SER A 1 242 ? -7.988 -15.057 4.813 1.00 76.19 242 SER A C 1
ATOM 1955 O O . SER A 1 242 ? -7.944 -16.052 4.047 1.00 76.19 242 SER A O 1
#